Protein 5NLD (pdb70)

Solvent-accessible surface area: 12919 Å² total; per-residue (Å²): 96,54,41,3,33,1,40,11,60,101,9,3,6,55,18,16,1,2,8,2,82,4,84,2,64,38,85,90,43,59,0,24,0,1,6,4,6,116,106,64,64,99,42,4,0,20,0,3,0,87,13,76,65,59,134,0,14,2,3,1,74,46,87,137,105,108,31,174,99,73,80,32,209,79,38,62,15,120,17,103,85,105,21,61,0,31,3,64,4,46,133,81,57,4,23,0,46,27,111,138,101,104,25,21,80,1,130,13,72,36,138,116,18,71,21,0,9,40,0,31,0,36,54,16,0,68,2,40,7,3,47,4,16,84,109,113,97,52,42,3,35,0,49,12,57,97,8,2,5,40,4,15,3,1,14,0,88,5,85,1,54,35,102,94,39,72,0,23,0,1,5,10,2,98,117,70,76,54,21,3,0,10,0,3,0,79,16,84,60,52,72,0,7,3,4,2,57,41,81,129,107,107,37,168,89,69,81,40,153,68,28,37,7,110,32,141,101,101,10,48,0,53,2,49,3,29,110,71,60,2,24,0,79,1,70,143,95,100,26,19,79,2,111,7,72,28,137,117,19,73,11,0,7,42,0,31,0,38,52,16,0,68,3,45,9,3,46,4,11,100,160,34,91,269

B-factor: mean 11.75, std 6.05, range [4.92, 58.1]

Foldseek 3Di:
DWDDKAFAQQFQDAQKKKKWKWAFPDQFAKKWKFFAFPDPRFGQKIWMQGRNVLWIWMWGCPPNGTDDIDIFPHRPDGHPDMWMWMWHHDQFWTWIDIPNHTRDTDGGPPNPRSRRGMMTMDDGTDTDDIDMGRRD/DWDDKFFAQQFQDAQKKKKWKWFFADQQAKKWKFFAFPDPRWTFWIWMQGRNQLKIWMWTQPPNRTDDIDIFNDRPHGHPDMKMWMWHHEQFWIWIDIPNHTGDTHGTPPNPRSRRTMMTMDDGTDTPDIDMGRRGYD

Nearest PDB structures (foldseek):
  5nld-assembly1_B  TM=1.007E+00  e=5.643E-31  Gallus gallus
  7cxd-assembly3_D  TM=9.383E-01  e=2.113E-16  Rattus norvegicus
  3aya-assembly2_B  TM=9.388E-01  e=2.645E-16  Homo sapiens
  7cxc-assembly2_B  TM=9.365E-01  e=5.186E-16  Mus musculus
  8ilu-assembly1_B  TM=9.346E-01  e=1.506E-15  Mus musculus

Sequence (274 aa):
ALRFEALYPEGMMCCPGWSVVVKGKTSSSNTSMFEINFLSHPGDQIAFHFNPRFASSRIVCNSFLANHWGKEEVNKTFPFEAKEPFQVVEIYSDQDYFHIFIDENKILQYKHRQKQLSSSITKLQILNDIEEISSVEITKRGALLRFEALYPEGMMCCPGWSSVVVKGKTTSSNTSMFEINFLLSHPGDQIAFHFNPRFASSRIVCNSFLANHWGKEEVNKTFPFEAKEPFQVEIYSDQDYFHIIFIDENKILQYKHRQKQLSSSITKLQILLNDIEEISSSVEITKRGLY

Secondary structure (DSSP, 8-state):
-EEEEEE-TT---SSEEEEEEEE-S-SS-BEEEEEEETTTTEEEEEEEEETTTTEEEEE-EETTEE---EE-S-----TTS-EEEEEEE-SSEEEEEETTEEEEEEE-S---GGGEEEEEEEES-EEEEEEEEE--/-EEEEEE-TT---SSEEEEEEEE-S-SS-BEEEEEEETTTTEEEEEEEEETTTTEEEEEEEETTEE---EEE------TT--EEEEEEE-SSEEEEEETTEEEEEEE-SS--GGGEEEEEEEES-EEEEEEEEE----

Radius of gyration: 19.36 Å; Cα contacts (8 Å, |Δi|>4): 783; chains: 2; bounding box: 43×39×57 Å

Structure (mmCIF, N/CA/C/O backbone):
data_5NLD
#
_entry.id   5NLD
#
_cell.length_a   39.146
_cell.length_b   60.736
_cell.length_c   53.878
_cell.angle_alpha   90.00
_cell.angle_beta   92.40
_cell.angle_gamma   90.00
#
_symmetry.space_group_name_H-M   'P 1 21 1'
#
loop_
_entity.id
_entity.type
_entity.pdbx_description
1 polymer Galectin
2 branched beta-D-galactopyranose-(1-4)-alpha-D-glucopyranose
3 water water
#
loop_
_atom_site.group_PDB
_atom_site.id
_atom_site.type_symbol
_atom_site.label_atom_id
_atom_site.label_alt_id
_atom_site.label_comp_id
_atom_site.label_asym_id
_atom_site.label_entity_id
_atom_site.label_seq_id
_atom_site.pdbx_PDB_ins_code
_atom_site.Cartn_x
_atom_site.Cartn_y
_atom_site.Cartn_z
_atom_site.occupancy
_atom_site.B_iso_or_equiv
_atom_site.auth_seq_id
_atom_site.auth_comp_id
_atom_site.auth_asym_id
_atom_site.auth_atom_id
_atom_site.pdbx_PDB_model_num
ATOM 1 N N . ALA A 1 2 ? -11.562 2.346 -26.414 1.00 12.44 3 ALA A N 1
ATOM 2 C CA . ALA A 1 2 ? -11.746 3.098 -25.182 1.00 10.73 3 ALA A CA 1
ATOM 3 C C . ALA A 1 2 ? -10.938 2.490 -24.049 1.00 8.24 3 ALA A C 1
ATOM 4 O O . ALA A 1 2 ? -10.579 1.318 -24.077 1.00 8.85 3 ALA A O 1
ATOM 10 N N . LEU A 1 3 ? -10.694 3.296 -23.025 1.00 7.84 4 LEU A N 1
ATOM 11 C CA . LEU A 1 3 ? -10.026 2.822 -21.834 1.00 7.68 4 LEU A CA 1
ATOM 12 C C . LEU A 1 3 ? -10.965 1.910 -21.057 1.00 6.81 4 LEU A C 1
ATOM 13 O O . LEU A 1 3 ? -12.078 2.318 -20.705 1.00 8.02 4 LEU A O 1
ATOM 29 N N . ARG A 1 4 ? -10.505 0.690 -20.777 1.00 5.59 5 ARG A N 1
ATOM 30 C CA . ARG A 1 4 ? -11.282 -0.265 -19.989 1.00 5.42 5 ARG A CA 1
ATOM 31 C C . ARG A 1 4 ? -10.830 -0.334 -18.535 1.00 5.83 5 ARG A C 1
ATOM 32 O O . ARG A 1 4 ? -11.646 -0.575 -17.651 1.00 6.27 5 ARG A O 1
ATOM 53 N N . PHE A 1 5 ? -9.545 -0.107 -18.282 1.00 5.88 6 PHE A N 1
ATOM 54 C CA . PHE A 1 5 ? -9.027 -0.196 -16.920 1.00 5.47 6 PHE A CA 1
ATOM 55 C C . PHE A 1 5 ? -7.688 0.527 -16.864 1.00 5.64 6 PHE A C 1
ATOM 56 O O . PHE A 1 5 ? -6.897 0.454 -17.811 1.00 6.38 6 PHE A O 1
ATOM 73 N N . GLU A 1 6 ? -7.426 1.201 -15.748 1.00 5.74 7 GLU A N 1
ATOM 74 C CA . GLU A 1 6 ? -6.102 1.754 -15.510 1.00 6.27 7 GLU A CA 1
ATOM 75 C C . GLU A 1 6 ? -5.790 1.637 -14.036 1.00 6.60 7 GLU A C 1
ATOM 76 O O . GLU A 1 6 ? -6.667 1.817 -13.197 1.00 8.19 7 GLU A O 1
ATOM 88 N N . ALA A 1 7 ? -4.547 1.318 -13.709 1.00 6.12 8 ALA A N 1
ATOM 89 C CA . ALA A 1 7 ? -4.092 1.307 -12.317 1.00 6.72 8 ALA A CA 1
ATOM 90 C C . ALA A 1 7 ? -2.801 2.108 -12.202 1.00 6.49 8 ALA A C 1
ATOM 91 O O . ALA A 1 7 ? -1.981 2.150 -13.127 1.00 7.28 8 ALA A O 1
ATOM 98 N N . LEU A 1 8 ? -2.638 2.717 -11.034 1.00 6.31 9 LEU A N 1
ATOM 99 C CA . LEU A 1 8 ? -1.511 3.565 -10.683 1.00 6.65 9 LEU A CA 1
ATOM 100 C C . LEU A 1 8 ? -0.964 3.099 -9.331 1.00 6.43 9 LEU A C 1
ATOM 101 O O . LEU A 1 8 ? -1.710 2.997 -8.355 1.00 6.62 9 LEU A O 1
ATOM 117 N N . TYR A 1 9 ? 0.338 2.854 -9.281 1.00 6.58 10 TYR A N 1
ATOM 118 C CA . TYR A 1 9 ? 1.058 2.503 -8.063 1.00 6.99 10 TYR A CA 1
ATOM 119 C C . TYR A 1 9 ? 2.285 3.418 -8.054 1.00 7.24 10 TYR A C 1
ATOM 120 O O . TYR A 1 9 ? 3.283 3.128 -8.716 1.00 7.43 10 TYR A O 1
ATOM 138 N N . PRO A 1 10 ? 2.200 4.581 -7.366 1.00 7.92 11 PRO A N 1
ATOM 139 C CA . PRO A 1 10 ? 3.235 5.613 -7.540 1.00 9.26 11 PRO A CA 1
ATOM 140 C C . PRO A 1 10 ? 4.642 5.208 -7.123 1.00 9.84 11 PRO A C 1
ATOM 141 O O . PRO A 1 10 ? 5.591 5.843 -7.592 1.00 10.78 11 PRO A O 1
ATOM 152 N N . GLU A 1 11 ? 4.787 4.190 -6.281 1.00 10.60 12 GLU A N 1
ATOM 153 C CA . GLU A 1 11 ? 6.102 3.740 -5.859 1.00 11.92 12 GLU A CA 1
ATOM 154 C C . GLU A 1 11 ? 6.810 2.920 -6.942 1.00 11.59 12 GLU A C 1
ATOM 155 O O . GLU A 1 11 ? 7.990 2.603 -6.779 1.00 12.87 12 GLU A O 1
ATOM 167 N N . GLY A 1 12 ? 6.114 2.588 -8.037 1.00 10.25 13 GLY A N 1
ATOM 168 C CA . GLY A 1 12 ? 6.713 1.860 -9.146 1.00 10.20 13 GLY A CA 1
ATOM 169 C C . GLY A 1 12 ? 6.364 0.386 -9.106 1.00 9.94 13 GLY A C 1
ATOM 170 O O . GLY A 1 12 ? 6.681 -0.316 -8.147 1.00 12.00 13 GLY A O 1
ATOM 174 N N . MET A 1 13 ? 5.693 -0.094 -10.148 1.00 9.84 14 MET A N 1
ATOM 175 C CA A MET A 1 13 ? 5.242 -1.482 -10.195 0.55 10.28 14 MET A CA 1
ATOM 176 C CA B MET A 1 13 ? 5.274 -1.491 -10.164 0.45 10.57 14 MET A CA 1
ATOM 177 C C . MET A 1 13 ? 6.091 -2.310 -11.155 1.00 9.87 14 MET A C 1
ATOM 178 O O . MET A 1 13 ? 5.566 -3.162 -11.856 1.00 10.26 14 MET A O 1
ATOM 204 N N . CYS A 1 14 ? 7.405 -2.051 -11.168 1.00 9.18 15 CYS A N 1
ATOM 205 C CA A CYS A 1 14 ? 8.348 -2.769 -12.014 0.82 8.73 15 CYS A CA 1
ATOM 206 C CA B CYS A 1 14 ? 8.357 -2.757 -12.027 0.18 9.08 15 CYS A CA 1
ATOM 207 C C . CYS A 1 14 ? 9.748 -2.541 -11.454 1.00 8.77 15 CYS A C 1
ATOM 208 O O . CYS A 1 14 ? 10.035 -1.454 -10.995 1.00 9.72 15 CYS A O 1
ATOM 221 N N . PRO A 1 15 ? 10.622 -3.563 -11.467 1.00 8.07 16 PRO A N 1
ATOM 222 C CA . PRO A 1 15 ? 10.404 -4.967 -11.811 1.00 7.71 16 PRO A CA 1
ATOM 223 C C . PRO A 1 15 ? 9.884 -5.719 -10.593 1.00 7.82 16 PRO A C 1
ATOM 224 O O . PRO A 1 15 ? 9.750 -5.167 -9.494 1.00 9.02 16 PRO A O 1
ATOM 235 N N . GLY A 1 16 ? 9.586 -6.994 -10.787 1.00 7.99 17 GLY A N 1
ATOM 236 C CA . GLY A 1 16 ? 9.196 -7.852 -9.682 1.00 8.77 17 GLY A CA 1
ATOM 237 C C . GLY A 1 16 ? 7.725 -7.796 -9.304 1.00 8.59 17 GLY A C 1
ATOM 238 O O . GLY A 1 16 ? 7.371 -8.040 -8.146 1.00 9.55 17 GLY A O 1
ATOM 242 N N . TRP A 1 17 ? 6.880 -7.468 -10.279 1.00 7.59 18 TRP A N 1
ATOM 243 C CA . TRP A 1 17 ? 5.428 -7.474 -10.113 1.00 7.39 18 TRP A CA 1
ATOM 244 C C . TRP A 1 17 ? 4.789 -8.313 -11.202 1.00 7.38 18 TRP A C 1
ATOM 245 O O . TRP A 1 17 ? 5.291 -8.382 -12.335 1.00 7.81 18 TRP A O 1
ATOM 266 N N . SER A 1 18 ? 3.668 -8.927 -10.846 1.00 7.86 19 SER A N 1
ATOM 267 C CA . SER A 1 18 ? 2.796 -9.606 -11.786 1.00 8.75 19 SER A CA 1
ATOM 268 C C . SER A 1 18 ? 1.499 -8.854 -11.948 1.00 8.41 19 SER A C 1
ATOM 269 O O . SER A 1 18 ? 0.945 -8.324 -10.976 1.00 8.84 19 SER A O 1
ATOM 277 N N . VAL A 1 19 ? 1.016 -8.831 -13.182 1.00 7.85 20 VAL A N 1
ATOM 278 C CA . VAL A 1 19 ? -0.317 -8.363 -13.501 1.00 7.57 20 VAL A CA 1
ATOM 279 C C . VAL A 1 19 ? -1.035 -9.532 -14.157 1.00 6.75 20 VAL A C 1
ATOM 280 O O . VAL A 1 19 ? -0.535 -10.079 -15.145 1.00 7.56 20 VAL A O 1
ATOM 293 N N . VAL A 1 20 ? -2.179 -9.919 -13.602 1.00 6.20 21 VAL A N 1
ATOM 294 C CA . VAL A 1 20 ? -2.993 -10.994 -14.156 1.00 6.09 21 VAL A CA 1
ATOM 295 C C . VAL A 1 20 ? -4.317 -10.389 -14.587 1.00 6.11 21 VAL A C 1
ATOM 296 O O . VAL A 1 20 ? -5.017 -9.794 -13.769 1.00 7.28 21 VAL A O 1
ATOM 309 N N . VAL A 1 21 ? -4.634 -10.528 -15.873 1.00 5.90 22 VAL A N 1
ATOM 310 C CA . VAL A 1 21 ? -5.855 -9.997 -16.446 1.00 5.89 22 VAL A CA 1
ATOM 311 C C . VAL A 1 21 ? -6.692 -11.161 -16.948 1.00 5.92 22 VAL A C 1
ATOM 312 O O . VAL A 1 21 ? -6.219 -11.997 -17.729 1.00 6.64 22 VAL A O 1
ATOM 325 N N . LYS A 1 22 ? -7.938 -11.210 -16.497 1.00 6.07 23 LYS A N 1
ATOM 326 C CA . LYS A 1 22 ? -8.897 -12.188 -16.966 1.00 6.17 23 LYS A CA 1
ATOM 327 C C . LYS A 1 22 ? -10.024 -11.460 -17.672 1.00 5.81 23 LYS A C 1
ATOM 328 O O . LYS A 1 22 ? -10.459 -10.403 -17.228 1.00 6.13 23 LYS A O 1
ATOM 347 N N . GLY A 1 23 ? -10.482 -12.019 -18.783 1.00 6.40 24 GLY A N 1
ATOM 348 C CA . GLY A 1 23 ? -11.586 -11.427 -19.510 1.00 7.04 24 GLY A CA 1
ATOM 349 C C . GLY A 1 23 ? -11.782 -12.149 -20.823 1.00 6.24 24 GLY A C 1
ATOM 350 O O . GLY A 1 23 ? -11.260 -13.246 -21.028 1.00 6.47 24 GLY A O 1
ATOM 354 N N . LYS A 1 24 ? -12.550 -11.540 -21.714 1.00 6.52 25 LYS A N 1
ATOM 355 C CA . LYS A 1 24 ? -12.773 -12.094 -23.042 1.00 6.65 25 LYS A CA 1
ATOM 356 C C . LYS A 1 24 ? -13.051 -10.962 -24.005 1.00 6.29 25 LYS A C 1
ATOM 357 O O . LYS A 1 24 ? -13.460 -9.878 -23.609 1.00 6.85 25 LYS A O 1
ATOM 376 N N . THR A 1 25 ? -12.836 -11.208 -25.292 1.00 6.50 26 THR A N 1
ATOM 377 C CA . THR A 1 25 ? -13.193 -10.206 -26.281 1.00 6.80 26 THR A CA 1
ATOM 378 C C . THR A 1 25 ? -14.699 -10.246 -26.556 1.00 7.29 26 THR A C 1
ATOM 379 O O . THR A 1 25 ? -15.352 -11.273 -26.356 1.00 8.37 26 THR A O 1
ATOM 390 N N . SER A 1 26 ? -15.227 -9.129 -27.057 1.00 7.70 27 SER A N 1
ATOM 391 C CA A SER A 1 26 ? -16.613 -9.062 -27.522 0.54 8.62 27 SER A CA 1
ATOM 392 C CA B SER A 1 26 ? -16.617 -9.068 -27.520 0.46 8.39 27 SER A CA 1
ATOM 393 C C . SER A 1 26 ? -16.732 -9.442 -28.997 1.00 8.66 27 SER A C 1
ATOM 394 O O . SER A 1 26 ? -17.742 -9.995 -29.423 1.00 10.06 27 SER A O 1
ATOM 407 N N . SER A 1 27 ? -15.693 -9.142 -29.774 1.00 8.80 28 SER A N 1
ATOM 408 C CA . SER A 1 27 ? -15.686 -9.361 -31.219 1.00 8.80 28 SER A CA 1
ATOM 409 C C . SER A 1 27 ? -14.738 -10.479 -31.604 1.00 8.14 28 SER A C 1
ATOM 410 O O . SER A 1 27 ? -13.778 -10.784 -30.896 1.00 8.16 28 SER A O 1
ATOM 418 N N . ASN A 1 28 ? -14.982 -11.057 -32.774 1.00 8.45 29 ASN A N 1
ATOM 419 C CA . ASN A 1 28 ? -14.052 -11.998 -33.366 1.00 8.91 29 ASN A CA 1
ATOM 420 C C . ASN A 1 28 ? -12.853 -11.345 -34.023 1.00 7.93 29 ASN A C 1
ATOM 421 O O . ASN A 1 28 ? -11.867 -12.036 -34.292 1.00 9.20 29 ASN A O 1
ATOM 432 N N . THR A 1 29 ? -12.933 -10.047 -34.327 1.00 7.41 30 THR A N 1
ATOM 433 C CA . THR A 1 29 ? -11.965 -9.454 -35.239 1.00 7.96 30 THR A CA 1
ATOM 434 C C . THR A 1 29 ? -11.486 -8.064 -34.830 1.00 7.10 30 THR A C 1
ATOM 435 O O . THR A 1 29 ? -10.990 -7.318 -35.680 1.00 7.47 30 THR A O 1
ATOM 446 N N . SER A 1 30 ? -11.621 -7.721 -33.550 1.00 6.85 31 SER A N 1
ATOM 447 C CA . SER A 1 30 ? -11.060 -6.470 -33.046 1.00 6.83 31 SER A CA 1
ATOM 448 C C . SER A 1 30 ? -9.708 -6.756 -32.382 1.00 6.28 31 SER A C 1
ATOM 449 O O . SER A 1 30 ? -9.006 -7.680 -32.783 1.00 6.72 31 SER A O 1
ATOM 457 N N . MET A 1 31 ? -9.333 -5.942 -31.410 1.00 5.99 32 MET A N 1
ATOM 458 C CA . MET A 1 31 ? -8.040 -6.067 -30.758 1.00 5.69 32 MET A CA 1
ATOM 459 C C . MET A 1 31 ? -8.131 -5.386 -29.400 1.00 5.60 32 MET A C 1
ATOM 460 O O . MET A 1 31 ? -9.037 -4.563 -29.163 1.00 5.90 32 MET A O 1
ATOM 474 N N . PHE A 1 32 ? -7.187 -5.723 -28.526 1.00 5.55 33 PHE A N 1
ATOM 475 C CA . PHE A 1 32 ? -7.039 -5.003 -27.272 1.00 5.63 33 PHE A CA 1
ATOM 476 C C . PHE A 1 32 ? -5.566 -4.788 -26.994 1.00 5.38 33 PHE A C 1
ATOM 477 O O . PHE A 1 32 ? -4.702 -5.357 -27.664 1.00 5.45 33 PHE A O 1
ATOM 494 N N . GLU A 1 33 ? -5.264 -3.959 -26.005 1.00 5.50 34 GLU A N 1
ATOM 495 C CA . GLU A 1 33 ? -3.881 -3.794 -25.615 1.00 6.07 34 GLU A CA 1
ATOM 496 C C . GLU A 1 33 ? -3.760 -3.573 -24.125 1.00 5.60 34 GLU A C 1
ATOM 497 O O . GLU A 1 33 ? -4.670 -3.063 -23.470 1.00 6.03 34 GLU A O 1
ATOM 509 N N . ILE A 1 34 ? -2.601 -3.984 -23.630 1.00 5.66 35 ILE A N 1
ATOM 510 C CA . ILE A 1 34 ? -2.172 -3.722 -22.264 1.00 6.12 35 ILE A CA 1
ATOM 511 C C . ILE A 1 34 ? -0.871 -2.945 -22.379 1.00 5.95 35 ILE A C 1
ATOM 512 O O . ILE A 1 34 ? 0.095 -3.420 -22.985 1.00 6.69 35 ILE A O 1
ATOM 528 N N . ASN A 1 35 ? -0.867 -1.741 -21.812 1.00 6.26 36 ASN A N 1
ATOM 529 C CA . ASN A 1 35 ? 0.291 -0.866 -21.842 1.00 6.58 36 ASN A CA 1
ATOM 530 C C . ASN A 1 35 ? 0.789 -0.587 -20.438 1.00 7.03 36 ASN A C 1
ATOM 531 O O . ASN A 1 35 ? -0.002 -0.383 -19.513 1.00 8.61 36 ASN A O 1
ATOM 542 N N . PHE A 1 36 ? 2.105 -0.581 -20.292 1.00 6.09 37 PHE A N 1
ATOM 543 C CA . PHE A 1 36 ? 2.774 -0.199 -19.058 1.00 5.88 37 PHE A CA 1
ATOM 544 C C . PHE A 1 36 ? 3.385 1.168 -19.303 1.00 5.64 37 PHE A C 1
ATOM 545 O O . PHE A 1 36 ? 4.137 1.366 -20.264 1.00 6.53 37 PHE A O 1
ATOM 562 N N . LEU A 1 37 ? 3.027 2.121 -18.445 1.00 5.66 38 LEU A N 1
ATOM 563 C CA . LEU A 1 37 ? 3.327 3.527 -18.661 1.00 6.11 38 LEU A CA 1
ATOM 564 C C . LEU A 1 37 ? 4.278 4.062 -17.613 1.00 6.38 38 LEU A C 1
ATOM 565 O O . LEU A 1 37 ? 4.123 3.789 -16.416 1.00 6.65 38 LEU A O 1
ATOM 581 N N . SER A 1 38 ? 5.251 4.844 -18.071 1.00 6.68 39 SER A N 1
ATOM 582 C CA . SER A 1 38 ? 6.236 5.438 -17.179 1.00 7.28 39 SER A CA 1
ATOM 583 C C . SER A 1 38 ? 5.937 6.902 -16.869 1.00 7.40 39 SER A C 1
ATOM 584 O O . SER A 1 38 ? 5.361 7.644 -17.668 1.00 8.32 39 SER A O 1
ATOM 592 N N . HIS A 1 39 ? 6.376 7.294 -15.680 1.00 7.91 40 HIS A N 1
ATOM 593 C CA . HIS A 1 39 ? 6.201 8.632 -15.146 1.00 9.91 40 HIS A CA 1
ATOM 594 C C . HIS A 1 39 ? 7.538 9.357 -15.215 1.00 10.96 40 HIS A C 1
ATOM 595 O O . HIS A 1 39 ? 8.571 8.768 -14.895 1.00 11.66 40 HIS A O 1
ATOM 608 N N . PRO A 1 40 ? 7.533 10.640 -15.591 1.00 12.03 41 PRO A N 1
ATOM 609 C CA . PRO A 1 40 ? 6.372 11.460 -15.943 1.00 12.35 41 PRO A CA 1
ATOM 610 C C . PRO A 1 40 ? 5.936 11.248 -17.389 1.00 10.84 41 PRO A C 1
ATOM 611 O O . PRO A 1 40 ? 6.706 10.769 -18.226 1.00 11.39 41 PRO A O 1
ATOM 622 N N . GLY A 1 41 ? 4.686 11.603 -17.665 1.00 9.84 42 GLY A N 1
ATOM 623 C CA . GLY A 1 41 ? 4.192 11.699 -19.023 1.00 8.99 42 GLY A CA 1
ATOM 624 C C . GLY A 1 41 ? 3.338 10.550 -19.519 1.00 7.94 42 GLY A C 1
ATOM 625 O O . GLY A 1 41 ? 2.856 10.615 -20.654 1.00 8.13 42 GLY A O 1
ATOM 629 N N . ASP A 1 42 ? 3.140 9.512 -18.709 1.00 8.38 43 ASP A N 1
ATOM 630 C CA . ASP A 1 42 ? 2.354 8.342 -19.132 1.00 8.85 43 ASP A CA 1
ATOM 631 C C . ASP A 1 42 ? 2.952 7.744 -20.407 1.00 7.80 43 ASP A C 1
ATOM 632 O O . ASP A 1 42 ? 2.242 7.388 -21.348 1.00 8.64 43 ASP A O 1
ATOM 641 N N . GLN A 1 43 ? 4.275 7.625 -20.434 1.00 7.49 44 GLN A N 1
ATOM 642 C CA . GLN A 1 43 ? 4.971 7.205 -21.646 1.00 7.61 44 GLN A CA 1
ATOM 643 C C . GLN A 1 43 ? 4.892 5.688 -21.815 1.00 7.04 44 GLN A C 1
ATOM 644 O O . GLN A 1 43 ? 4.962 4.953 -20.845 1.00 6.85 44 GLN A O 1
ATOM 658 N N . ILE A 1 44 ? 4.749 5.212 -23.047 1.00 7.30 45 ILE A N 1
ATOM 659 C CA . ILE A 1 44 ? 4.501 3.793 -23.274 1.00 7.14 45 ILE A CA 1
ATOM 660 C C . ILE A 1 44 ? 5.791 2.979 -23.281 1.00 6.69 45 ILE A C 1
ATOM 661 O O . ILE A 1 44 ? 6.445 2.772 -24.311 1.00 7.84 45 ILE A O 1
ATOM 677 N N . ALA A 1 45 ? 6.153 2.500 -22.100 1.00 6.15 46 ALA A N 1
ATOM 678 C CA . ALA A 1 45 ? 7.344 1.686 -21.928 1.00 6.54 46 ALA A CA 1
ATOM 679 C C . ALA A 1 45 ? 7.194 0.303 -22.560 1.00 5.93 46 ALA A C 1
ATOM 680 O O . ALA A 1 45 ? 8.168 -0.260 -23.076 1.00 6.35 46 ALA A O 1
ATOM 687 N N . PHE A 1 46 ? 5.980 -0.252 -22.501 1.00 6.03 47 PHE A N 1
ATOM 688 C CA . PHE A 1 46 ? 5.720 -1.566 -23.072 1.00 6.16 47 PHE A CA 1
ATOM 689 C C . PHE A 1 46 ? 4.262 -1.607 -23.489 1.00 5.59 47 PHE A C 1
ATOM 690 O O . PHE A 1 46 ? 3.372 -1.274 -22.704 1.00 6.77 47 PHE A O 1
ATOM 707 N N . HIS A 1 47 ? 4.047 -2.032 -24.727 1.00 5.78 48 HIS A N 1
ATOM 708 C CA . HIS A 1 47 ? 2.747 -2.127 -25.386 1.00 5.77 48 HIS A CA 1
ATOM 709 C C . HIS A 1 47 ? 2.591 -3.565 -25.868 1.00 5.45 48 HIS A C 1
ATOM 710 O O . HIS A 1 47 ? 3.420 -4.044 -26.648 1.00 6.15 48 HIS A O 1
ATOM 723 N N . PHE A 1 48 ? 1.556 -4.242 -25.369 1.00 5.22 49 PHE A N 1
ATOM 724 C CA . PHE A 1 48 ? 1.243 -5.631 -25.698 1.00 5.40 49 PHE A CA 1
ATOM 725 C C . PHE A 1 48 ? -0.133 -5.635 -26.360 1.00 5.09 49 PHE A C 1
ATOM 726 O O . PHE A 1 48 ? -1.126 -5.275 -25.732 1.00 5.59 49 PHE A O 1
ATOM 743 N N . ASN A 1 49 ? -0.195 -6.058 -27.622 1.00 5.18 50 ASN A N 1
ATOM 744 C CA . ASN A 1 49 ? -1.391 -5.846 -28.451 1.00 5.23 50 ASN A CA 1
ATOM 745 C C . ASN A 1 49 ? -1.795 -7.099 -29.217 1.00 4.92 50 ASN A C 1
ATOM 746 O O . ASN A 1 49 ? -1.352 -7.302 -30.353 1.00 5.51 50 ASN A O 1
ATOM 757 N N . PRO A 1 50 ? -2.667 -7.933 -28.633 1.00 5.52 5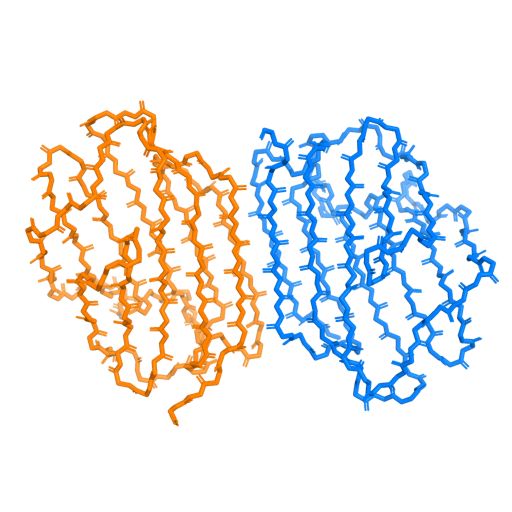1 PRO A N 1
ATOM 758 C CA . PRO A 1 50 ? -3.272 -9.029 -29.400 1.00 5.49 51 PRO A CA 1
ATOM 759 C C . PRO A 1 50 ? -4.303 -8.507 -30.402 1.00 5.50 51 PRO A C 1
ATOM 760 O O . PRO A 1 50 ? -5.243 -7.801 -30.030 1.00 5.95 51 PRO A O 1
ATOM 771 N N . ARG A 1 51 ? -4.097 -8.886 -31.661 1.00 5.59 52 ARG A N 1
ATOM 772 C CA . ARG A 1 51 ? -4.854 -8.383 -32.799 1.00 5.78 52 ARG A CA 1
ATOM 773 C C . ARG A 1 51 ? -5.594 -9.558 -33.420 1.00 5.67 52 ARG A C 1
ATOM 774 O O . ARG A 1 51 ? -4.985 -10.419 -34.065 1.00 6.25 52 ARG A O 1
ATOM 795 N N . PHE A 1 52 ? -6.900 -9.625 -33.187 1.00 5.99 53 PHE A N 1
ATOM 796 C CA . PHE A 1 52 ? -7.676 -10.807 -33.555 1.00 6.58 53 PHE A CA 1
ATOM 797 C C . PHE A 1 52 ? -8.044 -10.875 -35.029 1.00 7.29 53 PHE A C 1
ATOM 798 O O . PHE A 1 52 ? -8.389 -11.946 -35.514 1.00 8.66 53 PHE A O 1
ATOM 815 N N . ALA A 1 53 ? -8.000 -9.761 -35.746 1.00 6.98 54 ALA A N 1
ATOM 816 C CA . ALA A 1 53 ? -8.319 -9.839 -37.175 1.00 7.53 54 ALA A CA 1
ATOM 817 C C . ALA A 1 53 ? -7.266 -10.676 -37.912 1.00 7.59 54 ALA A C 1
ATOM 818 O O . ALA A 1 53 ? -7.626 -11.577 -38.671 1.00 9.37 54 ALA A O 1
ATOM 825 N N . SER A 1 54 ? -5.983 -10.413 -37.662 1.00 7.49 55 SER A N 1
ATOM 826 C CA . SER A 1 54 ? -4.905 -11.187 -38.271 1.00 8.20 55 SER A CA 1
ATOM 827 C C . SER A 1 54 ? -4.409 -12.325 -37.391 1.00 8.49 55 SER A C 1
ATOM 828 O O . SER A 1 54 ? -3.616 -13.143 -37.851 1.00 10.01 55 SER A O 1
ATOM 836 N N . SER A 1 55 ? -4.846 -12.373 -36.135 1.00 7.62 56 SER A N 1
ATOM 837 C CA . SER A 1 55 ? -4.284 -13.317 -35.160 1.00 7.92 56 SER A CA 1
ATOM 838 C C . SER A 1 55 ? -2.771 -13.136 -35.012 1.00 7.46 56 SER A C 1
ATOM 839 O O . SER A 1 55 ? -1.993 -14.081 -35.178 1.00 8.10 56 SER A O 1
ATOM 847 N N . ARG A 1 56 ? -2.380 -11.908 -34.693 1.00 6.75 57 ARG A N 1
ATOM 848 C CA . ARG A 1 56 ? -0.993 -11.574 -34.426 1.00 7.15 57 ARG A CA 1
ATOM 849 C C . ARG A 1 56 ? -0.894 -10.788 -33.135 1.00 6.60 57 ARG A C 1
ATOM 850 O O . ARG A 1 56 ? -1.750 -9.946 -32.851 1.00 7.62 57 ARG A O 1
ATOM 871 N N . ILE A 1 57 ? 0.161 -11.038 -32.366 1.00 6.50 58 ILE A N 1
ATOM 872 C CA . ILE A 1 57 ? 0.490 -10.192 -31.226 1.00 6.23 58 ILE A CA 1
ATOM 873 C C . ILE A 1 57 ? 1.612 -9.263 -31.643 1.00 6.51 58 ILE A C 1
ATOM 874 O O . ILE A 1 57 ? 2.645 -9.711 -32.141 1.00 7.82 58 ILE A O 1
ATOM 890 N N . VAL A 1 58 ? 1.393 -7.967 -31.422 1.00 6.38 59 VAL A N 1
ATOM 891 C CA . VAL A 1 58 ? 2.433 -6.959 -31.616 1.00 6.90 59 VAL A CA 1
ATOM 892 C C . VAL A 1 58 ? 2.850 -6.419 -30.255 1.00 6.07 59 VAL A C 1
ATOM 893 O O . VAL A 1 58 ? 1.999 -6.044 -29.446 1.00 6.73 59 VAL A O 1
ATOM 906 N N . CYS A 1 59 ? 4.161 -6.368 -30.038 1.00 5.73 60 CYS A N 1
ATOM 907 C CA . CYS A 1 59 ? 4.742 -5.712 -28.876 1.00 6.02 60 CYS A CA 1
ATOM 908 C C . CYS A 1 59 ? 5.681 -4.598 -29.330 1.00 5.80 60 CYS A C 1
ATOM 909 O O . CYS A 1 59 ? 6.382 -4.741 -30.343 1.00 6.44 60 CYS A O 1
ATOM 917 N N . ASN A 1 60 ? 5.718 -3.505 -28.579 1.00 5.70 61 ASN A N 1
ATOM 918 C CA . ASN A 1 60 ? 6.592 -2.390 -28.921 1.00 5.79 61 ASN A CA 1
ATOM 919 C C . ASN A 1 60 ? 6.725 -1.463 -27.719 1.00 5.67 61 ASN A C 1
ATOM 920 O O . ASN A 1 60 ? 6.094 -1.682 -26.667 1.00 5.80 61 ASN A O 1
ATOM 931 N N . SER A 1 61 ? 7.524 -0.417 -27.904 1.00 5.81 62 SER A N 1
ATOM 932 C CA . SER A 1 61 ? 7.682 0.666 -26.935 1.00 6.16 62 SER A CA 1
ATOM 933 C C . SER A 1 61 ? 7.727 1.987 -27.692 1.00 6.45 62 SER A C 1
ATOM 934 O O . SER A 1 61 ? 8.213 2.033 -28.829 1.00 6.94 62 SER A O 1
ATOM 942 N N . PHE A 1 62 ? 7.266 3.059 -27.056 1.00 6.71 63 PHE A N 1
ATOM 943 C CA . PHE A 1 62 ? 7.350 4.405 -27.612 1.00 7.46 63 PHE A CA 1
ATOM 944 C C . PHE A 1 62 ? 8.408 5.146 -26.812 1.00 8.40 63 PHE A C 1
ATOM 945 O O . PHE A 1 62 ? 8.174 5.523 -25.660 1.00 10.53 63 PHE A O 1
ATOM 962 N N . LEU A 1 63 ? 9.581 5.308 -27.413 1.00 8.11 64 LEU A N 1
ATOM 963 C CA . LEU A 1 63 ? 10.761 5.843 -26.746 1.00 9.06 64 LEU A CA 1
ATOM 964 C C . LEU A 1 63 ? 11.454 6.795 -27.701 1.00 8.32 64 LEU A C 1
ATOM 965 O O . LEU A 1 63 ? 11.409 6.603 -28.917 1.00 8.68 64 LEU A O 1
ATOM 981 N N . ALA A 1 64 ? 12.105 7.821 -27.165 1.00 8.46 65 ALA A N 1
ATOM 982 C CA . ALA A 1 64 ? 12.820 8.776 -28.009 1.00 8.97 65 ALA A CA 1
ATOM 983 C C . ALA A 1 64 ? 11.927 9.278 -29.143 1.00 8.31 65 ALA A C 1
ATOM 984 O O . ALA A 1 64 ? 12.368 9.435 -30.287 1.00 9.20 65 ALA A O 1
ATOM 991 N N . ASN A 1 65 ? 10.679 9.559 -28.783 1.00 7.77 66 ASN A N 1
ATOM 992 C CA . ASN A 1 65 ? 9.713 10.230 -29.652 1.00 7.62 66 ASN A CA 1
ATOM 993 C C . ASN A 1 65 ? 9.152 9.385 -30.779 1.00 7.65 66 ASN A C 1
ATOM 994 O O . ASN A 1 65 ? 8.500 9.934 -31.666 1.00 8.13 66 ASN A O 1
ATOM 1005 N N . HIS A 1 66 ? 9.343 8.071 -30.757 1.00 7.76 67 HIS A N 1
ATOM 1006 C CA . HIS A 1 66 ? 8.755 7.264 -31.820 1.00 7.82 67 HIS A CA 1
ATOM 1007 C C . HIS A 1 66 ? 8.550 5.832 -31.369 1.00 7.24 67 HIS A C 1
ATOM 1008 O O . HIS A 1 66 ? 9.198 5.336 -30.444 1.00 7.42 67 HIS A O 1
ATOM 1021 N N . TRP A 1 67 ? 7.640 5.150 -32.054 1.00 7.20 68 TRP A N 1
ATOM 1022 C CA . TRP A 1 67 ? 7.520 3.717 -31.883 1.00 7.16 68 TRP A CA 1
ATOM 1023 C C . TRP A 1 67 ? 8.783 3.050 -32.402 1.00 7.43 68 TRP A C 1
ATOM 1024 O O . TRP A 1 67 ? 9.296 3.407 -33.461 1.00 8.69 68 TRP A O 1
ATOM 1045 N N . GLY A 1 68 ? 9.256 2.049 -31.676 1.00 7.54 69 GLY A N 1
ATOM 1046 C CA . GLY A 1 68 ? 10.419 1.292 -32.084 1.00 8.69 69 GLY A CA 1
ATOM 1047 C C . GLY A 1 68 ? 10.066 0.185 -33.044 1.00 8.75 69 GLY A C 1
ATOM 1048 O O . GLY A 1 68 ? 9.027 0.218 -33.699 1.00 8.49 69 GLY A O 1
ATOM 1052 N N . LYS A 1 69 ? 10.960 -0.788 -33.151 1.00 10.19 70 LYS A N 1
ATOM 1053 C CA . LYS A 1 69 ? 10.748 -1.925 -34.026 1.00 11.55 70 LYS A CA 1
ATOM 1054 C C . LYS A 1 69 ? 9.695 -2.836 -33.400 1.00 9.75 70 LYS A C 1
ATOM 1055 O O . LYS A 1 69 ? 9.838 -3.265 -32.261 1.00 10.74 70 LYS A O 1
ATOM 1074 N N . GLU A 1 70 ? 8.645 -3.148 -34.145 1.00 9.31 71 GLU A N 1
ATOM 1075 C CA . GLU A 1 70 ? 7.615 -4.068 -33.659 1.00 10.21 71 GLU A CA 1
ATOM 1076 C C . GLU A 1 70 ? 8.149 -5.479 -33.545 1.00 10.05 71 GLU A C 1
ATOM 1077 O O . GLU A 1 70 ? 8.862 -5.945 -34.443 1.00 11.94 71 GLU A O 1
ATOM 1089 N N . GLU A 1 71 ? 7.787 -6.155 -32.457 1.00 8.61 72 GLU A N 1
ATOM 1090 C CA . GLU A 1 71 ? 8.038 -7.576 -32.311 1.00 9.36 72 GLU A CA 1
ATOM 1091 C C . GLU A 1 71 ? 6.710 -8.285 -32.526 1.00 9.51 72 GLU A C 1
ATOM 1092 O O . GLU A 1 71 ? 5.762 -8.090 -31.757 1.00 9.77 72 GLU A O 1
ATOM 1104 N N . VAL A 1 72 ? 6.630 -9.059 -33.602 1.00 10.24 73 VAL A N 1
ATOM 1105 C CA . VAL A 1 72 ? 5.413 -9.783 -33.946 1.00 10.84 73 VAL A CA 1
ATOM 1106 C C . VAL A 1 72 ? 5.614 -11.232 -33.517 1.00 10.28 73 VAL A C 1
ATOM 1107 O O . VAL A 1 72 ? 6.521 -11.911 -34.002 1.00 10.85 73 VAL A O 1
ATOM 1120 N N . ASN A 1 73 ? 4.783 -11.712 -32.597 1.00 9.96 74 ASN A N 1
ATOM 1121 C CA . ASN A 1 73 ? 5.013 -13.034 -32.024 1.00 10.54 74 ASN A CA 1
ATOM 1122 C C . ASN A 1 73 ? 4.789 -14.161 -33.028 1.00 11.54 74 ASN A C 1
ATOM 1123 O O . ASN A 1 73 ? 3.954 -14.047 -33.929 1.00 12.07 74 ASN A O 1
ATOM 1134 N N . LYS A 1 74 ? 5.528 -15.256 -32.866 1.00 13.36 75 LYS A N 1
ATOM 1135 C CA . LYS A 1 74 ? 5.390 -16.413 -33.742 1.00 16.03 75 LYS A CA 1
ATOM 1136 C C . LYS A 1 74 ? 4.013 -17.076 -33.652 1.00 15.11 75 LYS A C 1
ATOM 1137 O O . LYS A 1 74 ? 3.510 -17.600 -34.646 1.00 16.96 75 LYS A O 1
ATOM 1156 N N . THR A 1 75 ? 3.428 -17.076 -32.459 1.00 12.57 76 THR A N 1
ATOM 1157 C CA . THR A 1 75 ? 2.169 -17.769 -32.197 1.00 10.88 76 THR A CA 1
ATOM 1158 C C . THR A 1 75 ? 1.087 -16.804 -31.737 1.00 8.57 76 THR A C 1
ATOM 1159 O O . THR A 1 75 ? 1.393 -15.704 -31.261 1.00 9.40 76 THR A O 1
ATOM 1170 N N . PHE A 1 76 ? -0.168 -17.239 -31.841 1.00 7.30 77 PHE A N 1
ATOM 1171 C CA . PHE A 1 76 ? -1.305 -16.480 -31.340 1.00 7.47 77 PHE A CA 1
ATOM 1172 C C . PHE A 1 76 ? -2.238 -17.459 -30.649 1.00 6.98 77 PHE A C 1
ATOM 1173 O O . PHE A 1 76 ? -3.076 -18.067 -31.296 1.00 7.71 77 PHE A O 1
ATOM 1190 N N . PRO A 1 77 ? -2.092 -17.629 -29.329 1.00 7.38 78 PRO A N 1
ATOM 1191 C CA . PRO A 1 77 ? -2.849 -18.693 -28.657 1.00 7.53 78 PRO A CA 1
ATOM 1192 C C . PRO A 1 77 ? -4.258 -18.298 -28.246 1.00 7.78 78 PRO A C 1
ATOM 1193 O O . PRO A 1 77 ? -4.991 -19.146 -27.750 1.00 9.13 78 PRO A O 1
ATOM 1204 N N . PHE A 1 78 ? -4.640 -17.048 -28.453 1.00 7.58 79 PHE A N 1
ATOM 1205 C CA . PHE A 1 78 ? -5.933 -16.576 -28.000 1.00 7.76 79 PHE A CA 1
ATOM 1206 C C . PHE A 1 78 ? -7.065 -17.011 -28.932 1.00 7.73 79 PHE A C 1
ATOM 1207 O O . PHE A 1 78 ? -6.893 -17.085 -30.157 1.00 8.61 79 PHE A O 1
ATOM 1224 N N . GLU A 1 79 ? -8.235 -17.205 -28.323 1.00 8.07 80 GLU A N 1
ATOM 1225 C CA . GLU A 1 79 ? -9.492 -17.395 -29.007 1.00 8.53 80 GLU A CA 1
ATOM 1226 C C . GLU A 1 79 ? -10.441 -16.268 -28.606 1.00 7.71 80 GLU A C 1
ATOM 1227 O O . GLU A 1 79 ? -10.608 -15.959 -27.423 1.00 7.95 80 GLU A O 1
ATOM 1239 N N . ALA A 1 80 ? -11.058 -15.648 -29.604 1.00 7.84 81 ALA A N 1
ATOM 1240 C CA . ALA A 1 80 ? -12.024 -14.587 -29.384 1.00 8.06 81 ALA A CA 1
ATOM 1241 C C . ALA A 1 80 ? -13.280 -15.120 -28.698 1.00 8.11 81 ALA A C 1
ATOM 1242 O O . ALA A 1 80 ? -13.654 -16.282 -28.861 1.00 9.28 81 ALA A O 1
ATOM 1249 N N . LYS A 1 81 ? -13.927 -14.237 -27.942 1.00 8.11 82 LYS A N 1
ATOM 1250 C CA . LYS A 1 81 ? -15.233 -14.495 -27.331 1.00 8.95 82 LYS A CA 1
ATOM 1251 C C . LYS A 1 81 ? -15.211 -15.646 -26.319 1.00 9.07 82 LYS A C 1
ATOM 1252 O O . LYS A 1 81 ? -16.248 -16.242 -26.019 1.00 11.11 82 LYS A O 1
ATOM 1271 N N . GLU A 1 82 ? -14.030 -15.932 -25.775 1.00 8.56 83 GLU A N 1
ATOM 1272 C CA . GLU A 1 82 ? -13.863 -16.978 -24.770 1.00 8.78 83 GLU A CA 1
ATOM 1273 C C . GLU A 1 82 ? -12.982 -16.442 -23.642 1.00 7.80 83 GLU A C 1
ATOM 1274 O O . GLU A 1 82 ? -11.998 -15.739 -23.900 1.00 7.21 83 GLU A O 1
ATOM 1286 N N . PRO A 1 83 ? -13.306 -16.782 -22.388 1.00 7.89 84 PRO A N 1
ATOM 1287 C CA . PRO A 1 83 ? -12.462 -16.306 -21.285 1.00 7.63 84 PRO A CA 1
ATOM 1288 C C . PRO A 1 83 ? -11.011 -16.728 -21.416 1.00 7.13 84 PRO A C 1
ATOM 1289 O O . PRO A 1 83 ? -10.711 -17.850 -21.853 1.00 7.22 84 PRO A O 1
ATOM 1300 N N . PHE A 1 84 ? -10.116 -15.815 -21.035 1.00 6.70 85 PHE A N 1
ATOM 1301 C CA . PHE A 1 84 ? -8.693 -16.092 -20.952 1.00 6.60 85 PHE A CA 1
ATOM 1302 C C . PHE A 1 84 ? -8.124 -15.504 -19.676 1.00 6.39 85 PHE A C 1
ATOM 1303 O O . PHE A 1 84 ? -8.746 -14.653 -19.023 1.00 7.10 85 PHE A O 1
ATOM 1320 N N . GLN A 1 85 ? -6.920 -15.973 -19.339 1.00 6.84 86 GLN A N 1
ATOM 1321 C CA . GLN A 1 85 ? -6.137 -15.463 -18.211 1.00 7.27 86 GLN A CA 1
ATOM 1322 C C . GLN A 1 85 ? -4.731 -15.174 -18.729 1.00 7.28 86 GLN A C 1
ATOM 1323 O O . GLN A 1 85 ? -4.000 -16.107 -19.093 1.00 8.65 86 GLN A O 1
ATOM 1337 N N . VAL A 1 86 ? -4.365 -13.895 -18.785 1.00 6.75 87 VAL A N 1
ATOM 1338 C CA A VAL A 1 86 ? -3.037 -13.478 -19.216 0.68 7.39 87 VAL A CA 1
ATOM 1339 C CA B VAL A 1 86 ? -3.037 -13.490 -19.224 0.32 7.24 87 VAL A CA 1
ATOM 1340 C C . VAL A 1 86 ? -2.277 -12.923 -18.034 1.00 7.35 87 VAL A C 1
ATOM 1341 O O . VAL A 1 86 ? -2.810 -12.115 -17.275 1.00 8.86 87 VAL A O 1
ATOM 1364 N N . GLU A 1 87 ? -1.033 -13.361 -17.875 1.00 7.40 88 GLU A N 1
ATOM 1365 C CA . GLU A 1 87 ? -0.162 -12.802 -16.854 1.00 7.72 88 GLU A CA 1
ATOM 1366 C C . GLU A 1 87 ? 1.040 -12.140 -17.503 1.00 7.63 88 GLU A C 1
ATOM 1367 O O . GLU A 1 87 ? 1.637 -12.697 -18.430 1.00 7.93 88 GLU A O 1
ATOM 1379 N N . ILE A 1 88 ? 1.393 -10.957 -16.994 1.00 7.73 89 ILE A N 1
ATOM 1380 C CA . ILE A 1 88 ? 2.617 -10.260 -17.368 1.00 8.07 89 ILE A CA 1
ATOM 1381 C C . ILE A 1 88 ? 3.454 -10.109 -16.099 1.00 7.91 89 ILE A C 1
ATOM 1382 O O . ILE A 1 88 ? 3.003 -9.496 -15.142 1.00 9.14 89 ILE A O 1
ATOM 1398 N N . TYR A 1 89 ? 4.656 -10.688 -16.095 1.00 7.56 90 TYR A N 1
ATOM 1399 C CA . TYR A 1 89 ? 5.574 -10.623 -14.964 1.00 7.95 90 TYR A CA 1
ATOM 1400 C C . TYR A 1 89 ? 6.867 -9.974 -15.428 1.00 7.79 90 TYR A C 1
ATOM 1401 O O . TYR A 1 89 ? 7.388 -10.340 -16.475 1.00 8.72 90 TYR A O 1
ATOM 1419 N N . SER A 1 90 ? 7.394 -9.037 -14.647 1.00 7.89 91 SER A N 1
ATOM 1420 C CA . SER A 1 90 ? 8.635 -8.356 -14.981 1.00 8.23 91 SER A CA 1
ATOM 1421 C C . SER A 1 90 ? 9.784 -8.802 -14.095 1.00 8.42 91 SER A C 1
ATOM 1422 O O . SER A 1 90 ? 9.667 -8.850 -12.863 1.00 8.93 91 SER A O 1
ATOM 1430 N N . ASP A 1 91 ? 10.912 -9.109 -14.725 1.00 8.71 92 ASP A N 1
ATOM 1431 C CA . ASP A 1 91 ? 12.176 -9.194 -13.987 1.00 9.11 92 ASP A CA 1
ATOM 1432 C C . ASP A 1 91 ? 13.118 -8.074 -14.460 1.00 8.67 92 ASP A C 1
ATOM 1433 O O . ASP A 1 91 ? 12.677 -7.111 -15.082 1.00 8.73 92 ASP A O 1
ATOM 1442 N N . GLN A 1 92 ? 14.401 -8.161 -14.123 1.00 9.27 93 GLN A N 1
ATOM 1443 C CA . GLN A 1 92 ? 15.324 -7.082 -14.466 1.00 9.61 93 GLN A CA 1
ATOM 1444 C C . GLN A 1 92 ? 15.580 -6.944 -15.957 1.00 8.64 93 GLN A C 1
ATOM 1445 O O . GLN A 1 92 ? 16.082 -5.917 -16.401 1.00 9.17 93 GLN A O 1
ATOM 1459 N N . ASP A 1 93 ? 15.253 -7.986 -16.715 1.00 8.39 94 ASP A N 1
ATOM 1460 C CA . ASP A 1 93 ? 15.618 -8.037 -18.127 1.00 8.71 94 ASP A CA 1
ATOM 1461 C C . ASP A 1 93 ? 14.435 -8.065 -19.093 1.00 7.93 94 ASP A C 1
ATOM 1462 O O . ASP A 1 93 ? 14.571 -7.565 -20.203 1.00 7.96 94 ASP A O 1
ATOM 1471 N N . TYR A 1 94 ? 13.302 -8.634 -18.674 1.00 7.45 95 TYR A N 1
ATOM 1472 C CA . TYR A 1 94 ? 12.160 -8.839 -19.569 1.00 7.39 95 TYR A CA 1
ATOM 1473 C C . TYR A 1 94 ? 10.822 -8.618 -18.897 1.00 7.19 95 TYR A C 1
ATOM 1474 O O . TYR A 1 94 ? 10.686 -8.761 -17.684 1.00 7.68 95 TYR A O 1
ATOM 1492 N N . PHE A 1 95 ? 9.826 -8.327 -19.735 1.00 6.82 96 PHE A N 1
ATOM 1493 C CA . PHE A 1 95 ? 8.449 -8.682 -19.437 1.00 6.94 96 PHE A CA 1
ATOM 1494 C C . PHE A 1 95 ? 8.197 -10.080 -19.999 1.00 7.21 96 PHE A C 1
ATOM 1495 O O . PHE A 1 95 ? 8.448 -10.339 -21.173 1.00 8.99 96 PHE A O 1
ATOM 1512 N N . HIS A 1 96 ? 7.681 -10.966 -19.161 1.00 6.74 97 HIS A N 1
ATOM 1513 C CA . HIS A 1 96 ? 7.320 -12.328 -19.526 1.00 6.92 97 HIS A CA 1
ATOM 1514 C C . HIS A 1 96 ? 5.805 -12.428 -19.579 1.00 6.79 97 HIS A C 1
ATOM 1515 O O . HIS A 1 96 ? 5.142 -12.009 -18.621 1.00 7.49 97 HIS A O 1
ATOM 1528 N N . ILE A 1 97 ? 5.264 -12.973 -20.668 1.00 6.50 98 ILE A N 1
ATOM 1529 C CA . ILE A 1 97 ? 3.821 -13.044 -20.848 1.00 6.55 98 ILE A CA 1
ATOM 1530 C C . ILE A 1 97 ? 3.386 -14.495 -20.931 1.00 6.20 98 ILE A C 1
ATOM 1531 O O . ILE A 1 97 ? 4.009 -15.304 -21.638 1.00 7.06 98 ILE A O 1
ATOM 1547 N N . PHE A 1 98 ? 2.301 -14.799 -20.220 1.00 6.21 99 PHE A N 1
ATOM 1548 C CA . PHE A 1 98 ? 1.750 -16.145 -20.103 1.00 6.55 99 PHE A CA 1
ATOM 1549 C C . PHE A 1 98 ? 0.260 -16.132 -20.421 1.00 6.09 99 PHE A C 1
ATOM 1550 O O . PHE A 1 98 ? -0.425 -15.139 -20.143 1.00 7.07 99 PHE A O 1
ATOM 1567 N N . ILE A 1 99 ? -0.228 -17.238 -20.976 1.00 6.47 100 ILE A N 1
ATOM 1568 C CA . ILE A 1 99 ? -1.663 -17.505 -21.096 1.00 6.40 100 ILE A CA 1
ATOM 1569 C C . ILE A 1 99 ? -1.902 -18.867 -20.451 1.00 7.32 100 ILE A C 1
ATOM 1570 O O . ILE A 1 99 ? -1.168 -19.812 -20.729 1.00 7.66 100 ILE A O 1
ATOM 1586 N N . ASP A 1 100 ? -2.899 -18.998 -19.584 1.00 8.23 101 ASP A N 1
ATOM 1587 C CA . ASP A 1 100 ? -3.108 -20.263 -18.856 1.00 8.49 101 ASP A CA 1
ATOM 1588 C C . ASP A 1 100 ? -1.799 -20.736 -18.220 1.00 8.35 101 ASP A C 1
ATOM 1589 O O . ASP A 1 100 ? -1.497 -21.931 -18.219 1.00 9.06 101 ASP A O 1
ATOM 1598 N N . GLU A 1 101 ? -1.034 -19.781 -17.679 1.00 8.06 102 GLU A N 1
ATOM 1599 C CA . GLU A 1 101 ? 0.241 -20.070 -17.006 1.00 9.13 102 GLU A CA 1
ATOM 1600 C C . GLU A 1 101 ? 1.338 -20.654 -17.924 1.00 9.07 102 GLU A C 1
ATOM 1601 O O . GLU A 1 101 ? 2.403 -21.038 -17.440 1.00 11.18 102 GLU A O 1
ATOM 1613 N N . ASN A 1 102 ? 1.099 -20.663 -19.238 1.00 8.16 103 ASN A N 1
ATOM 1614 C CA . ASN A 1 102 ? 2.086 -21.103 -20.215 1.00 8.48 103 ASN A CA 1
ATOM 1615 C C . ASN A 1 102 ? 2.727 -19.898 -20.887 1.00 8.14 103 ASN A C 1
ATOM 1616 O O . ASN A 1 102 ? 2.035 -18.983 -21.346 1.00 8.06 103 ASN A O 1
ATOM 1627 N N . LYS A 1 103 ? 4.050 -19.880 -20.946 1.00 9.67 104 LYS A N 1
ATOM 1628 C CA . LYS A 1 103 ? 4.747 -18.721 -21.497 1.00 9.88 104 LYS A CA 1
ATOM 1629 C C . LYS A 1 103 ? 4.521 -18.593 -23.004 1.00 10.39 104 LYS A C 1
ATOM 1630 O O . LYS A 1 103 ? 4.682 -19.567 -23.741 1.00 12.40 104 LYS A O 1
ATOM 1649 N N . ILE A 1 104 ? 4.150 -17.379 -23.431 1.00 9.75 105 ILE A N 1
ATOM 1650 C CA . ILE A 1 104 ? 3.946 -17.020 -24.841 1.00 11.14 105 ILE A CA 1
ATOM 1651 C C . ILE A 1 104 ? 5.176 -16.329 -25.418 1.00 9.92 105 ILE A C 1
ATOM 1652 O O . ILE A 1 104 ? 5.570 -16.592 -26.548 1.00 11.76 105 ILE A O 1
ATOM 1668 N N . LEU A 1 105 ? 5.733 -15.384 -24.672 1.00 8.40 106 LEU A N 1
ATOM 1669 C CA . LEU A 1 105 ? 6.830 -14.578 -25.169 1.00 8.41 106 LEU A CA 1
ATOM 1670 C C . LEU A 1 105 ? 7.527 -13.890 -24.016 1.00 7.82 106 LEU A C 1
ATOM 1671 O O . LEU A 1 105 ? 6.978 -13.779 -22.916 1.00 7.92 106 LEU A O 1
ATOM 1687 N N . GLN A 1 106 ? 8.739 -13.423 -24.293 1.00 7.84 107 GLN A N 1
ATOM 1688 C CA . GLN A 1 106 ? 9.426 -12.464 -23.438 1.00 7.96 107 GLN A CA 1
ATOM 1689 C C . GLN A 1 106 ? 9.807 -11.266 -24.284 1.00 8.12 107 GLN A C 1
ATOM 1690 O O . GLN A 1 106 ? 10.167 -11.409 -25.459 1.00 10.24 107 GLN A O 1
ATOM 1704 N N . TYR A 1 107 ? 9.708 -10.082 -23.690 1.00 7.48 108 TYR A N 1
ATOM 1705 C CA . TYR A 1 107 ? 10.023 -8.822 -24.352 1.00 7.62 108 TYR A CA 1
ATOM 1706 C C . TYR A 1 107 ? 11.107 -8.128 -23.550 1.00 7.43 108 TYR A C 1
ATOM 1707 O O . TYR A 1 107 ? 10.911 -7.804 -22.373 1.00 7.44 108 TYR A O 1
ATOM 1725 N N . LYS A 1 108 ? 12.265 -7.935 -24.170 1.00 7.73 109 LYS A N 1
ATOM 1726 C CA . LYS A 1 108 ? 13.396 -7.330 -23.482 1.00 7.76 109 LYS A CA 1
ATOM 1727 C C . LYS A 1 108 ? 13.115 -5.864 -23.168 1.00 7.34 109 LYS A C 1
ATOM 1728 O O . LYS A 1 108 ? 12.677 -5.112 -24.038 1.00 7.71 109 LYS A O 1
ATOM 1747 N N . HIS A 1 109 ? 13.386 -5.440 -21.937 1.00 7.54 110 HIS A N 1
ATOM 1748 C CA . HIS A 1 109 ? 13.172 -4.045 -21.590 1.00 7.49 110 HIS A CA 1
ATOM 1749 C C . HIS A 1 109 ? 13.945 -3.124 -22.512 1.00 7.66 110 HIS A C 1
ATOM 1750 O O . HIS A 1 109 ? 15.154 -3.301 -22.715 1.00 8.21 110 HIS A O 1
ATOM 1763 N N . ARG A 1 110 ? 13.247 -2.111 -23.011 1.00 7.44 111 ARG A N 1
ATOM 1764 C CA . ARG A 1 110 ? 13.853 -1.024 -23.780 1.00 7.92 111 ARG A CA 1
ATOM 1765 C C . ARG A 1 110 ? 13.955 0.231 -22.914 1.00 8.37 111 ARG A C 1
ATOM 1766 O O . ARG A 1 110 ? 14.981 0.910 -22.911 1.00 10.19 111 ARG A O 1
ATOM 1787 N N . GLN A 1 111 ? 12.894 0.528 -22.167 1.00 7.92 112 GLN A N 1
ATOM 1788 C CA . GLN A 1 111 ? 12.915 1.551 -21.128 1.00 8.08 112 GLN A CA 1
ATOM 1789 C C . GLN A 1 111 ? 13.623 0.952 -19.920 1.00 8.13 112 GLN A C 1
ATOM 1790 O O . GLN A 1 111 ? 13.1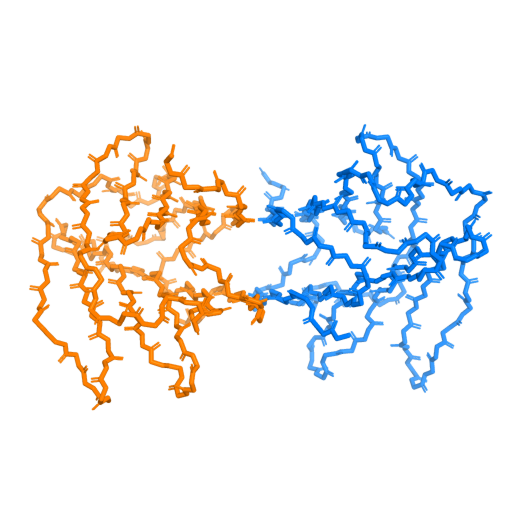18 0.008 -19.314 1.00 9.30 112 GLN A O 1
ATOM 1804 N N . LYS A 1 112 ? 14.804 1.468 -19.580 1.00 8.41 113 LYS A N 1
ATOM 1805 C CA . LYS A 1 112 ? 15.584 0.929 -18.465 1.00 9.36 113 LYS A CA 1
ATOM 1806 C C . LYS A 1 112 ? 15.181 1.507 -17.109 1.00 7.97 113 LYS A C 1
ATOM 1807 O O . LYS A 1 112 ? 15.569 0.968 -16.065 1.00 8.30 113 LYS A O 1
ATOM 1826 N N . GLN A 1 113 ? 14.401 2.590 -17.109 1.00 8.00 114 GLN A N 1
ATOM 1827 C CA . GLN A 1 113 ? 13.944 3.192 -15.855 1.00 7.97 114 GLN A CA 1
ATOM 1828 C C . GLN A 1 113 ? 12.720 2.423 -15.354 1.00 7.67 114 GLN A C 1
ATOM 1829 O O . GLN A 1 113 ? 11.603 2.939 -15.319 1.00 8.04 114 GLN A O 1
ATOM 1843 N N . LEU A 1 114 ? 12.957 1.174 -14.952 1.00 7.66 115 LEU A N 1
ATOM 1844 C CA . LEU A 1 114 ? 11.873 0.273 -14.594 1.00 7.50 115 LEU A CA 1
ATOM 1845 C C . LEU A 1 114 ? 11.019 0.833 -13.456 1.00 7.24 115 LEU A C 1
ATOM 1846 O O . LEU A 1 114 ? 9.795 0.726 -13.474 1.00 7.66 115 LEU A O 1
ATOM 1862 N N . SER A 1 115 ? 11.667 1.454 -12.474 1.00 7.44 116 SER A N 1
ATOM 1863 C CA A SER A 1 115 ? 10.973 1.948 -11.300 0.55 7.49 116 SER A CA 1
ATOM 1864 C CA B SER A 1 115 ? 10.968 1.951 -11.297 0.45 7.53 116 SER A CA 1
ATOM 1865 C C . SER A 1 115 ? 10.013 3.082 -11.617 1.00 7.50 116 SER 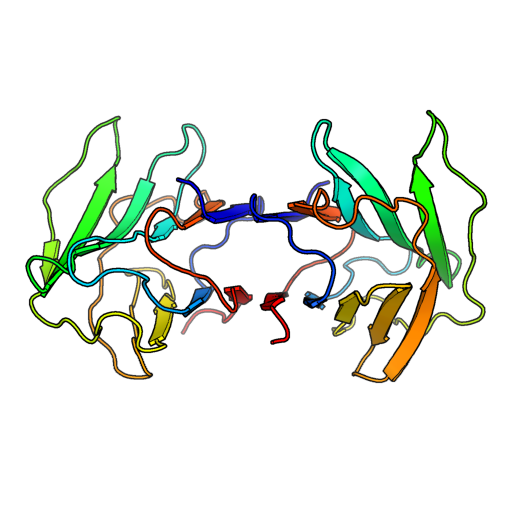A C 1
ATOM 1866 O O . SER A 1 115 ? 9.141 3.390 -10.811 1.00 8.54 116 SER A O 1
ATOM 1879 N N . SER A 1 116 ? 10.179 3.711 -12.780 1.00 7.51 117 SER A N 1
ATOM 1880 C CA . SER A 1 116 ? 9.270 4.784 -13.178 1.00 7.56 117 SER A CA 1
ATOM 1881 C C . SER A 1 116 ? 7.989 4.252 -13.812 1.00 6.43 117 SER A C 1
ATOM 1882 O O . SER A 1 116 ? 7.101 5.039 -14.112 1.00 6.73 117 SER A O 1
ATOM 1890 N N . ILE A 1 117 ? 7.895 2.938 -14.011 1.00 6.22 118 ILE A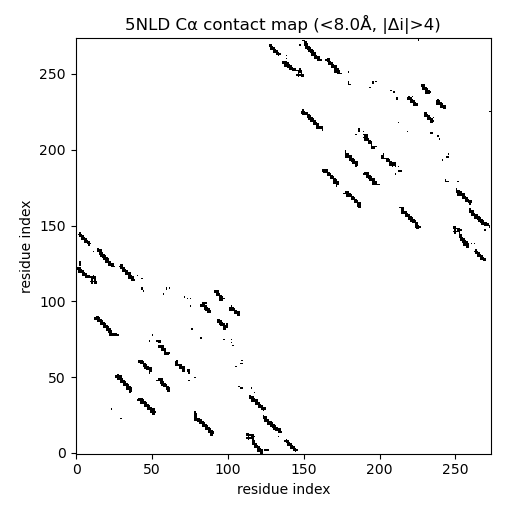 N 1
ATOM 1891 C CA . ILE A 1 117 ? 6.683 2.354 -14.579 1.00 5.92 118 ILE A CA 1
ATOM 1892 C C . ILE A 1 117 ? 5.675 2.229 -13.440 1.00 6.31 118 ILE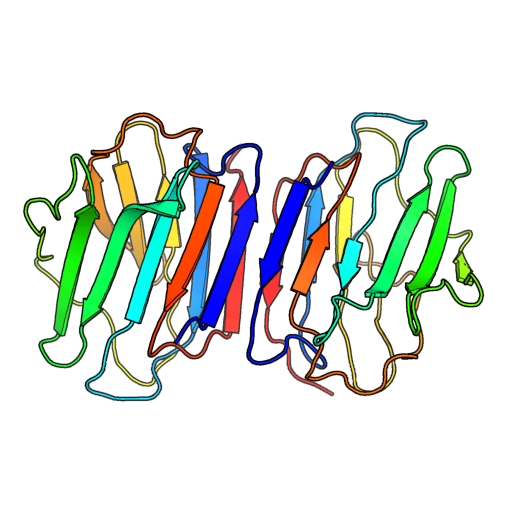 A C 1
ATOM 1893 O O . ILE A 1 117 ? 5.723 1.291 -12.628 1.00 8.13 118 ILE A O 1
ATOM 1909 N N . THR A 1 118 ? 4.764 3.189 -13.390 1.00 6.51 119 THR A N 1
ATOM 1910 C CA . THR A 1 118 ? 3.820 3.300 -12.293 1.00 6.95 119 THR A CA 1
ATOM 1911 C C . THR A 1 118 ? 2.375 3.038 -12.719 1.00 6.80 119 THR A C 1
ATOM 1912 O O . THR A 1 118 ? 1.508 2.969 -11.846 1.00 7.30 119 THR A O 1
ATOM 1923 N N . LYS A 1 119 ? 2.100 2.884 -14.017 1.00 6.66 120 LYS A N 1
ATOM 1924 C CA . LYS A 1 119 ? 0.733 2.672 -14.467 1.00 6.92 120 LYS A CA 1
ATOM 1925 C C . LYS A 1 119 ? 0.605 1.502 -15.424 1.00 7.11 120 LYS A C 1
ATOM 1926 O O . LYS A 1 119 ? 1.498 1.229 -16.229 1.00 7.80 120 LYS A O 1
ATOM 1945 N N . LEU A 1 120 ? -0.561 0.855 -15.338 1.00 8.11 121 LEU A N 1
ATOM 1946 C CA . LEU A 1 120 ? -1.018 -0.287 -16.141 1.00 9.77 121 LEU A CA 1
ATOM 1947 C C . LEU A 1 120 ? -2.296 0.236 -16.815 1.00 9.31 121 LEU A C 1
ATOM 1948 O O . LEU A 1 120 ? -3.165 0.791 -16.143 1.00 10.25 121 LEU A O 1
ATOM 1964 N N . GLN A 1 121 ? -2.434 0.073 -18.122 1.00 8.33 122 GLN A N 1
ATOM 1965 C CA . GLN A 1 121 ? -3.600 0.558 -18.849 1.00 7.76 122 GLN A CA 1
ATOM 1966 C C . GLN A 1 121 ? -4.086 -0.523 -19.802 1.00 6.43 122 GLN A C 1
ATOM 1967 O O . GLN A 1 121 ? -3.271 -1.159 -20.457 1.00 7.71 122 GLN A O 1
ATOM 1981 N N . ILE A 1 122 ? -5.404 -0.728 -19.867 1.00 5.34 123 ILE A N 1
ATOM 1982 C CA . ILE A 1 122 ? -5.989 -1.758 -20.715 1.00 5.41 123 ILE A CA 1
ATOM 1983 C C . ILE A 1 122 ? -7.031 -1.074 -21.594 1.00 5.59 123 ILE A C 1
ATOM 1984 O O . ILE A 1 122 ? -7.939 -0.426 -21.069 1.00 6.10 123 ILE A O 1
ATOM 2000 N N . LEU A 1 123 ? -6.859 -1.195 -22.915 1.00 5.77 124 LEU A N 1
ATOM 2001 C CA . LEU A 1 123 ? -7.681 -0.492 -23.890 1.00 6.10 124 LEU A CA 1
ATOM 2002 C C . LEU A 1 123 ? -8.344 -1.454 -24.868 1.00 5.81 124 LEU A C 1
ATOM 2003 O O . LEU A 1 123 ? -7.815 -2.523 -25.200 1.00 6.05 124 LEU A O 1
ATOM 2019 N N . ASN A 1 124 ? -9.500 -1.017 -25.357 1.00 5.88 125 ASN A N 1
ATOM 2020 C CA . ASN 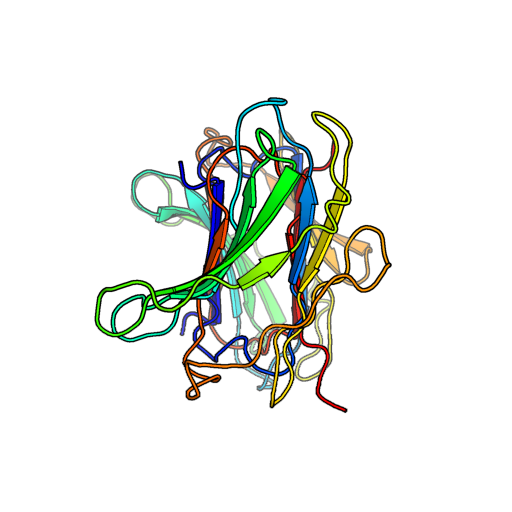A 1 124 ? -10.175 -1.587 -26.531 1.00 6.12 125 ASN A CA 1
ATOM 2021 C C . ASN A 1 124 ? -10.917 -2.881 -26.211 1.00 5.80 125 ASN A C 1
ATOM 2022 O O . ASN A 1 124 ? -11.598 -2.918 -25.179 1.00 6.48 125 ASN A O 1
ATOM 2033 N N . ASP A 1 125 ? -10.892 -3.884 -27.092 1.00 5.84 126 ASP A N 1
ATOM 2034 C CA . ASP A 1 125 ? -11.904 -4.942 -27.021 1.00 6.10 126 ASP A CA 1
ATOM 2035 C C . ASP A 1 125 ? -11.547 -6.057 -26.035 1.00 5.90 126 ASP A C 1
ATOM 2036 O O . ASP A 1 125 ? -11.116 -7.148 -26.410 1.00 6.81 126 ASP A O 1
ATOM 2045 N N . ILE A 1 126 ? -11.769 -5.763 -24.763 1.00 5.69 127 ILE A N 1
ATOM 2046 C CA . ILE A 1 126 ? -11.660 -6.749 -23.702 1.00 6.07 127 ILE A CA 1
ATOM 2047 C C . ILE A 1 126 ? -12.704 -6.414 -22.637 1.00 5.92 127 ILE A C 1
ATOM 2048 O O . ILE A 1 126 ? -12.767 -5.281 -22.151 1.00 6.32 127 ILE A O 1
ATOM 2064 N N . GLU A 1 127 ? -13.561 -7.406 -22.374 1.00 6.15 128 GLU A N 1
ATOM 2065 C CA A GLU A 1 127 ? -14.536 -7.357 -21.289 0.63 6.33 128 GLU A CA 1
ATOM 2066 C CA B GLU A 1 127 ? -14.536 -7.367 -21.288 0.37 6.36 128 GLU A CA 1
ATOM 2067 C C . GLU A 1 127 ? -13.848 -7.984 -20.083 1.00 5.92 128 GLU A C 1
ATOM 2068 O O . GLU A 1 127 ? -13.678 -9.204 -20.011 1.00 6.49 128 GLU A O 1
ATOM 2089 N N . ILE A 1 128 ? -13.407 -7.144 -19.163 1.00 6.04 129 ILE A N 1
ATOM 2090 C CA . ILE A 1 128 ? -12.592 -7.592 -18.051 1.00 6.12 129 ILE A CA 1
ATOM 2091 C C . ILE A 1 128 ? -13.447 -8.266 -16.983 1.00 6.15 129 ILE A C 1
ATOM 2092 O O . ILE A 1 128 ? -14.490 -7.743 -16.594 1.00 7.28 129 ILE A O 1
ATOM 2108 N N . SER A 1 129 ? -12.965 -9.403 -16.485 1.00 6.03 130 SER A N 1
ATOM 2109 C CA . SER A 1 129 ? -13.551 -10.027 -15.304 1.00 6.44 130 SER A CA 1
ATOM 2110 C C . SER A 1 129 ? -12.655 -9.931 -14.067 1.00 6.22 130 SER A C 1
ATOM 2111 O O . SER A 1 129 ? -13.168 -10.036 -12.952 1.00 6.86 130 SER A O 1
ATOM 2119 N N . SER A 1 130 ? -11.355 -9.730 -14.230 1.00 5.94 131 SER A N 1
ATOM 2120 C CA . SER A 1 130 ? -10.476 -9.580 -13.077 1.00 5.85 131 SER A CA 1
ATOM 2121 C C . SER A 1 130 ? -9.172 -8.919 -13.482 1.00 5.64 131 SER A C 1
ATOM 2122 O O . SER A 1 130 ? -8.634 -9.197 -14.559 1.00 5.81 131 SER A O 1
ATOM 2130 N N . VAL A 1 131 ? -8.654 -8.078 -12.589 1.00 5.67 132 VAL A N 1
ATOM 2131 C CA . VAL A 1 131 ? -7.274 -7.611 -12.689 1.00 5.74 132 VAL A CA 1
ATOM 2132 C C . VAL A 1 131 ? -6.646 -7.788 -11.309 1.00 6.07 132 VAL A C 1
ATOM 2133 O O . VAL A 1 131 ? -7.191 -7.314 -10.311 1.00 7.07 132 VAL A O 1
ATOM 2146 N N . GLU A 1 132 ? -5.500 -8.458 -11.271 1.00 6.32 133 GLU A N 1
ATOM 2147 C CA . GLU A 1 132 ? -4.732 -8.665 -10.047 1.00 7.11 133 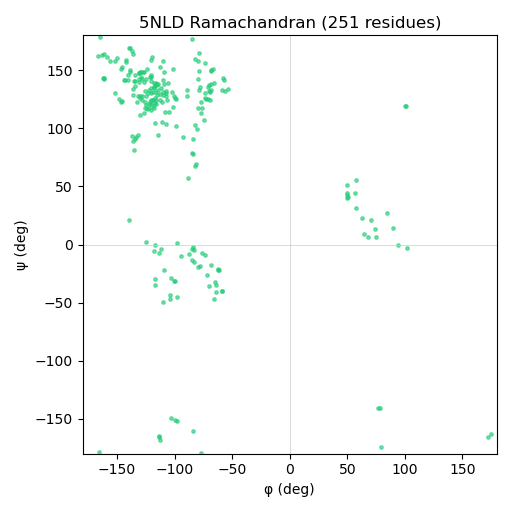GLU A CA 1
ATOM 2148 C C . GLU A 1 132 ? -3.340 -8.105 -10.277 1.00 7.57 133 GLU A C 1
ATOM 2149 O O . GLU A 1 132 ? -2.715 -8.406 -11.284 1.00 8.65 133 GLU A O 1
ATOM 2161 N N . ILE A 1 133 ? -2.870 -7.286 -9.339 1.00 7.12 134 ILE A N 1
ATOM 2162 C CA . ILE A 1 133 ? -1.546 -6.676 -9.398 1.00 7.69 134 ILE A CA 1
ATOM 2163 C C . ILE A 1 133 ? -0.849 -7.066 -8.108 1.00 7.91 134 ILE A C 1
ATOM 2164 O O . ILE A 1 133 ? -1.320 -6.709 -7.032 1.00 8.48 134 ILE A O 1
ATOM 2180 N N . THR A 1 134 ? 0.236 -7.825 -8.224 1.00 8.49 135 THR A N 1
ATOM 2181 C CA . THR A 1 134 ? 0.837 -8.468 -7.067 1.00 9.37 135 THR A CA 1
ATOM 2182 C C . THR A 1 134 ? 2.343 -8.316 -7.114 1.00 10.13 135 THR A C 1
ATOM 2183 O O . THR A 1 134 ? 2.993 -8.598 -8.131 1.00 10.35 135 THR A O 1
ATOM 2194 N N . LYS A 1 135 ? 2.882 -7.832 -6.007 1.00 10.98 136 LYS A N 1
ATOM 2195 C CA . LYS A 1 135 ? 4.308 -7.726 -5.827 1.00 12.20 136 LYS A CA 1
ATOM 2196 C C . LYS A 1 135 ? 4.822 -9.110 -5.515 1.00 12.64 136 LYS A C 1
ATOM 2197 O O . LYS A 1 135 ? 4.417 -9.737 -4.534 1.00 13.74 136 LYS A O 1
ATOM 2216 N N . ARG A 1 136 ? 5.760 -9.573 -6.331 1.00 14.35 137 ARG A N 1
ATOM 2217 C CA . ARG A 1 136 ? 6.307 -10.907 -6.168 1.00 17.79 137 ARG A CA 1
ATOM 2218 C C . ARG A 1 136 ? 7.549 -10.823 -5.300 1.00 20.62 137 ARG A C 1
ATOM 2219 O O . ARG A 1 136 ? 8.654 -10.588 -5.793 1.00 20.51 137 ARG A O 1
ATOM 2240 N N . GLY A 1 137 ? 7.354 -11.008 -4.001 1.00 23.40 138 GLY A N 1
ATOM 2241 C CA . GLY A 1 137 ? 8.427 -10.879 -3.036 1.00 25.37 138 GLY A CA 1
ATOM 2242 C C . GLY A 1 137 ? 8.227 -11.837 -1.883 1.00 26.75 138 GLY A C 1
ATOM 2243 O O . GLY A 1 137 ? 7.158 -12.432 -1.753 1.00 27.52 138 GLY A O 1
ATOM 2247 N N . ALA B 1 2 ? -0.024 9.577 1.719 1.00 13.95 3 ALA B N 1
ATOM 2248 C CA . ALA B 1 2 ? 0.080 9.671 0.273 1.00 12.45 3 ALA B CA 1
ATOM 2249 C C . ALA B 1 2 ? -0.743 8.589 -0.417 1.00 10.24 3 ALA B C 1
ATOM 2250 O O . ALA B 1 2 ? -1.111 7.573 0.180 1.00 10.23 3 ALA B O 1
ATOM 2256 N N . LEU B 1 3 ? -1.006 8.810 -1.699 1.00 9.77 4 LEU B N 1
ATOM 2257 C CA A LEU B 1 3 ? -1.688 7.819 -2.512 0.72 9.38 4 LEU B CA 1
ATOM 2258 C CA B LEU B 1 3 ? -1.689 7.821 -2.517 0.28 9.28 4 LEU B CA 1
ATOM 2259 C C . LEU B 1 3 ? -0.761 6.641 -2.749 1.00 8.51 4 LEU B C 1
ATOM 2260 O O . LEU B 1 3 ? 0.349 6.820 -3.256 1.00 10.01 4 LEU B O 1
ATOM 2289 N N . ARG B 1 4 ? -1.219 5.444 -2.381 1.00 7.22 5 ARG B N 1
ATOM 2290 C CA . ARG B 1 4 ? -0.442 4.225 -2.581 1.00 7.11 5 ARG B CA 1
ATOM 2291 C C . ARG B 1 4 ? -0.895 3.452 -3.826 1.00 7.26 5 ARG B C 1
ATOM 2292 O O . ARG B 1 4 ? -0.079 2.787 -4.457 1.00 7.81 5 ARG B O 1
ATOM 2313 N N . PHE B 1 5 ? -2.176 3.529 -4.175 1.00 6.66 6 PHE B N 1
ATOM 2314 C CA . PHE B 1 5 ? -2.698 2.774 -5.310 1.00 6.55 6 PHE B CA 1
ATOM 2315 C C . PHE B 1 5 ? -4.011 3.403 -5.739 1.00 6.55 6 PHE B C 1
ATOM 2316 O O . PHE B 1 5 ? -4.815 3.825 -4.894 1.00 7.25 6 PHE B O 1
ATOM 2333 N N . GLU B 1 6 ? -4.249 3.439 -7.047 1.00 6.26 7 GLU B N 1
ATOM 2334 C CA . GLU B 1 6 ? -5.548 3.846 -7.558 1.00 7.06 7 GLU B CA 1
ATOM 2335 C C . GLU B 1 6 ? -5.881 3.000 -8.775 1.00 6.61 7 GLU B C 1
ATOM 2336 O O . GLU B 1 6 ? -4.998 2.687 -9.581 1.00 8.06 7 GLU B O 1
ATOM 2348 N N . ALA B 1 7 ? -7.144 2.618 -8.921 1.00 6.34 8 ALA B N 1
ATOM 2349 C CA . ALA B 1 7 ? -7.614 1.929 -10.123 1.00 6.37 8 ALA B CA 1
ATOM 2350 C C . ALA B 1 7 ? -8.871 2.597 -10.630 1.00 6.03 8 ALA B C 1
ATOM 2351 O O . ALA B 1 7 ? -9.670 3.107 -9.838 1.00 7.00 8 ALA B O 1
ATOM 2358 N N . LEU B 1 8 ? -9.030 2.573 -11.947 1.00 6.22 9 LEU B N 1
ATOM 2359 C CA . LEU B 1 8 ? -10.157 3.156 -12.652 1.00 6.16 9 LEU B CA 1
ATOM 2360 C C . LEU B 1 8 ? -10.741 2.099 -13.584 1.00 6.22 9 LEU B C 1
ATOM 2361 O O . LEU B 1 8 ? -10.015 1.512 -14.393 1.00 6.18 9 LEU B O 1
ATOM 2377 N N . TYR B 1 9 ? -12.050 1.880 -13.481 1.00 5.85 10 TYR B N 1
ATOM 2378 C CA . TYR B 1 9 ? -12.788 0.939 -14.322 1.00 5.83 10 TYR B CA 1
ATOM 2379 C C . TYR B 1 9 ? -14.039 1.692 -14.790 1.00 5.80 10 TYR B C 1
ATOM 2380 O O . TYR B 1 9 ? -15.044 1.727 -14.069 1.00 6.07 10 TYR B O 1
ATOM 2398 N N . PRO B 1 10 ? -13.970 2.355 -15.962 1.00 6.08 11 PRO B N 1
ATOM 2399 C CA . PRO B 1 10 ? -15.045 3.286 -16.333 1.00 7.17 11 PRO B CA 1
ATOM 2400 C C . PRO B 1 10 ? -16.427 2.660 -16.490 1.00 7.61 11 PRO B C 1
ATOM 2401 O O . PRO B 1 10 ? -17.408 3.393 -16.399 1.00 8.57 11 PRO B O 1
ATOM 2412 N N . GLU B 1 11 ? -16.513 1.355 -16.728 1.00 7.23 12 GLU B N 1
ATOM 2413 C CA . GLU B 1 11 ? -17.816 0.709 -16.880 1.00 8.03 12 GLU B CA 1
ATOM 2414 C C . GLU B 1 11 ? -18.553 0.557 -15.547 1.00 8.87 12 GLU B C 1
ATOM 2415 O O . GLU B 1 11 ? -19.725 0.193 -15.562 1.00 10.23 12 GLU B O 1
ATOM 2427 N N . GLY B 1 12 ? -17.885 0.843 -14.422 1.00 7.56 13 GLY B N 1
ATOM 2428 C CA . GLY B 1 12 ? -18.510 0.823 -13.102 1.00 8.06 13 GLY B CA 1
ATOM 2429 C C . GLY B 1 12 ? -18.183 -0.453 -12.355 1.00 8.00 13 GLY B C 1
ATOM 2430 O O . GLY B 1 12 ? -18.467 -1.559 -12.820 1.00 10.24 13 GLY B O 1
ATOM 2434 N N . MET B 1 13 ? -17.538 -0.295 -11.207 1.00 7.69 14 MET B N 1
ATOM 2435 C CA A MET B 1 13 ? -17.087 -1.445 -10.413 0.88 8.54 14 MET B CA 1
ATOM 2436 C CA B MET B 1 13 ? -17.085 -1.407 -10.398 0.12 8.19 14 MET B CA 1
ATOM 2437 C C . MET B 1 13 ? -17.999 -1.699 -9.209 1.00 7.84 14 MET B C 1
ATOM 2438 O O . MET B 1 13 ? -17.547 -2.210 -8.210 1.00 9.57 14 MET B O 1
ATOM 2464 N N . CYS B 1 14 ? -19.282 -1.346 -9.326 1.00 7.29 15 CYS B N 1
ATOM 2465 C CA A CYS B 1 14 ? -20.254 -1.574 -8.279 0.66 6.98 15 CYS B CA 1
ATOM 2466 C CA B CYS B 1 14 ? -20.273 -1.576 -8.268 0.34 6.80 15 CYS B CA 1
ATOM 2467 C C . CYS B 1 14 ? -21.637 -1.635 -8.930 1.00 6.54 15 CYS B C 1
ATOM 2468 O O . CYS B 1 14 ? -21.874 -0.936 -9.905 1.00 7.33 15 CYS B O 1
ATOM 2481 N N . PRO B 1 15 ? -22.554 -2.470 -8.415 1.00 6.33 16 PRO B N 1
ATOM 2482 C CA . PRO B 1 15 ? -22.323 -3.531 -7.441 1.00 6.16 16 PRO B CA 1
ATOM 2483 C C . PRO B 1 15 ? -21.697 -4.732 -8.158 1.00 5.85 16 PRO B C 1
ATOM 2484 O O . PRO B 1 15 ? -21.449 -4.690 -9.364 1.00 7.13 16 PRO B O 1
ATOM 2495 N N . GLY B 1 16 ? -21.428 -5.796 -7.416 1.00 6.18 17 GLY B N 1
ATOM 2496 C CA . GLY B 1 16 ? -21.041 -7.059 -8.014 1.00 6.84 17 GLY B CA 1
ATOM 2497 C C . GLY B 1 16 ? -19.563 -7.273 -8.244 1.00 6.43 17 GLY B C 1
ATOM 2498 O O . GLY B 1 16 ? -19.200 -8.206 -8.968 1.00 7.34 17 GLY B O 1
ATOM 2502 N N . TRP B 1 17 ? -18.718 -6.448 -7.630 1.00 6.05 18 TRP B N 1
ATOM 2503 C CA . TRP B 1 17 ? -17.277 -6.608 -7.716 1.00 6.28 18 TRP B CA 1
ATOM 2504 C C . TRP B 1 17 ? -16.701 -6.771 -6.316 1.00 5.93 18 TRP B C 1
ATOM 2505 O O . TRP B 1 17 ? -17.161 -6.146 -5.353 1.00 6.49 18 TRP B O 1
ATOM 2526 N N . SER B 1 18 ? -15.671 -7.612 -6.242 1.00 6.54 19 SER B N 1
ATOM 2527 C CA A SER B 1 18 ? -14.878 -7.789 -5.043 0.58 7.05 19 SER B CA 1
ATOM 2528 C CA B SER B 1 18 ? -14.859 -7.781 -5.045 0.42 6.99 19 SER B CA 1
ATOM 2529 C C . SER B 1 18 ? -13.516 -7.130 -5.233 1.00 7.09 19 SER B C 1
ATOM 2530 O O . SER B 1 18 ? -12.899 -7.253 -6.292 1.00 8.25 19 SER B O 1
ATOM 2543 N N . VAL B 1 19 ? -13.066 -6.446 -4.191 1.00 6.73 20 VAL B N 1
ATOM 2544 C CA . VAL B 1 19 ? -11.731 -5.880 -4.145 1.00 6.67 20 VAL B CA 1
ATOM 2545 C C . VAL B 1 19 ? -11.019 -6.546 -2.975 1.00 6.33 20 VAL B C 1
ATOM 2546 O O . VAL B 1 19 ? -11.514 -6.489 -1.849 1.00 7.05 20 VAL B O 1
ATOM 2559 N N . VAL B 1 20 ? -9.870 -7.158 -3.231 1.00 6.19 21 VAL B N 1
ATOM 2560 C CA . VAL B 1 20 ? -9.068 -7.784 -2.190 1.00 6.17 21 VAL B CA 1
ATOM 2561 C C . VAL B 1 20 ? -7.743 -7.055 -2.116 1.00 6.36 21 VAL B C 1
ATOM 2562 O O . VAL B 1 20 ? -7.008 -6.990 -3.109 1.00 7.17 21 VAL B O 1
ATOM 2575 N N . VAL B 1 21 ? -7.442 -6.521 -0.935 1.00 6.62 22 VAL B N 1
ATOM 2576 C CA . VAL B 1 21 ? -6.202 -5.792 -0.689 1.00 6.99 22 VAL B CA 1
ATOM 2577 C C . VAL B 1 21 ? -5.408 -6.573 0.347 1.00 7.15 22 VAL B C 1
ATOM 2578 O O . VAL B 1 21 ? -5.925 -6.867 1.438 1.00 7.59 22 VAL B O 1
ATOM 2591 N N . LYS B 1 22 ? -4.172 -6.926 0.005 1.00 7.37 23 LYS B N 1
ATOM 2592 C CA . LYS B 1 22 ? -3.244 -7.558 0.935 1.00 7.94 23 LYS B CA 1
ATOM 2593 C C . LYS B 1 22 ? -2.084 -6.620 1.186 1.00 7.54 23 LYS B C 1
ATOM 2594 O O . LYS B 1 22 ? -1.584 -5.975 0.267 1.00 8.14 23 LYS B O 1
ATOM 2613 N N . GLY B 1 23 ? -1.660 -6.534 2.439 1.00 8.07 24 GLY B N 1
ATOM 2614 C CA . GLY B 1 23 ? -0.513 -5.727 2.779 1.00 8.78 24 GLY B CA 1
ATOM 2615 C C . GLY B 1 23 ? -0.322 -5.708 4.275 1.00 8.00 24 GLY B C 1
ATOM 2616 O O . GLY B 1 23 ? -0.852 -6.543 5.001 1.00 8.20 24 GLY B O 1
ATOM 2620 N N . LYS B 1 24 ? 0.456 -4.736 4.724 1.00 8.18 25 LYS B N 1
ATOM 2621 C CA . LYS B 1 24 ? 0.718 -4.557 6.145 1.00 8.33 25 LYS B CA 1
ATOM 2622 C C . LYS B 1 24 ? 1.043 -3.099 6.390 1.00 8.55 25 LYS B C 1
ATOM 2623 O O . LYS B 1 24 ? 1.452 -2.371 5.486 1.00 9.34 25 LYS B O 1
ATOM 2642 N N A THR B 1 25 ? 0.836 -2.652 7.623 0.65 8.59 26 THR B N 1
ATOM 2643 N N B THR B 1 25 ? 0.924 -2.692 7.639 0.35 9.81 26 THR B N 1
ATOM 2644 C CA A THR B 1 25 ? 1.267 -1.312 7.971 0.65 9.89 26 THR B CA 1
ATOM 2645 C CA B THR B 1 25 ? 1.049 -1.299 8.015 0.35 11.37 26 THR B CA 1
ATOM 2646 C C A THR B 1 25 ? 2.724 -1.261 8.303 0.65 11.68 26 THR B C 1
ATOM 2647 C C B THR B 1 25 ? 2.433 -1.083 8.710 0.35 13.20 26 THR B C 1
ATOM 2648 O O A THR B 1 25 ? 3.403 -2.257 8.540 0.65 11.51 26 THR B O 1
ATOM 2649 O O B THR B 1 25 ? 2.791 -1.878 9.582 0.35 14.13 26 THR B O 1
ATOM 2670 N N . SER B 1 26 ? 3.199 -0.043 8.305 1.00 13.47 27 SER B N 1
ATOM 2671 C CA . SER B 1 26 ? 4.499 0.259 8.862 1.00 16.18 27 SER B CA 1
ATOM 2672 C C . SER B 1 26 ? 4.570 0.626 10.319 1.00 16.35 27 SER B C 1
ATOM 2673 O O . SER B 1 26 ? 5.533 0.333 11.007 1.00 17.69 27 SER B O 1
ATOM 2681 N N . SER B 1 27 ? 3.496 1.264 10.766 1.00 15.54 28 SER B N 1
ATOM 2682 C CA . SER B 1 27 ? 3.438 1.891 12.064 1.00 15.39 28 SER B CA 1
ATOM 2683 C C . SER B 1 27 ? 2.315 1.295 12.901 1.00 15.82 28 SER B C 1
ATOM 2684 O O . SER B 1 27 ? 1.386 0.673 12.371 1.00 16.49 28 SER B O 1
ATOM 2692 N N . ASN B 1 28 ? 2.444 1.474 14.213 1.00 16.19 29 ASN B N 1
ATOM 2693 C CA . ASN B 1 28 ? 1.402 1.123 15.178 1.00 16.26 29 ASN B CA 1
ATOM 2694 C C . ASN B 1 28 ? 0.554 2.321 15.601 1.00 14.33 29 ASN B C 1
ATOM 2695 O O . ASN B 1 28 ? -0.362 2.176 16.407 1.00 14.53 29 ASN B O 1
ATOM 2706 N N . THR B 1 29 ? 0.836 3.493 15.040 1.00 12.83 30 THR B N 1
ATOM 2707 C CA . THR B 1 29 ? 0.127 4.708 15.427 1.00 12.50 30 THR B CA 1
ATOM 2708 C C . THR B 1 29 ? -0.524 5.427 14.252 1.00 12.14 30 THR B C 1
ATOM 2709 O O . THR B 1 29 ? -1.124 6.489 14.458 1.00 12.99 30 THR B O 1
ATOM 2720 N N . SER B 1 30 ? -0.424 4.868 13.044 1.00 11.30 31 SER B N 1
ATOM 2721 C CA . SER B 1 30 ? -0.934 5.574 11.874 1.00 11.75 31 SER B CA 1
ATOM 2722 C C . SER B 1 30 ? -2.269 4.957 11.441 1.00 10.72 31 SER B C 1
ATOM 2723 O O . SER B 1 30 ? -3.043 4.453 12.269 1.00 10.70 31 SER B O 1
ATOM 2731 N N . MET B 1 31 ? -2.543 5.015 10.147 1.00 9.09 32 MET B N 1
ATOM 2732 C CA . MET B 1 31 ? -3.836 4.630 9.622 1.00 8.21 32 MET B CA 1
ATOM 2733 C C . MET B 1 31 ? -3.701 4.496 8.121 1.00 7.79 32 MET B C 1
ATOM 2734 O O . MET B 1 31 ? -2.751 5.009 7.521 1.00 8.47 32 MET B O 1
ATOM 2748 N N . PHE B 1 32 ? -4.657 3.802 7.520 1.00 7.14 33 PHE B N 1
ATOM 2749 C CA . PHE B 1 32 ? -4.756 3.769 6.058 1.00 6.96 33 PHE B CA 1
ATOM 2750 C C . PHE B 1 32 ? -6.220 3.848 5.687 1.00 6.27 33 PHE B C 1
ATOM 2751 O O . PHE B 1 32 ? -7.103 3.727 6.545 1.00 6.62 33 PHE B O 1
ATOM 2768 N N . GLU B 1 33 ? -6.488 4.056 4.405 1.00 6.52 34 GLU B N 1
ATOM 2769 C CA . GLU B 1 33 ? -7.870 4.074 3.972 1.00 6.93 34 GLU B CA 1
ATOM 2770 C C . GLU B 1 33 ? -7.997 3.521 2.568 1.00 6.26 34 GLU B C 1
ATOM 2771 O O . GLU B 1 33 ? -7.070 3.580 1.748 1.00 6.49 34 GLU B O 1
ATOM 2783 N N . ILE B 1 34 ? -9.172 2.951 2.336 1.00 6.25 35 ILE B N 1
ATOM 2784 C CA . ILE B 1 34 ? -9.599 2.462 1.030 1.00 6.41 35 ILE B CA 1
ATOM 2785 C C . ILE B 1 34 ? -10.881 3.214 0.692 1.00 6.30 35 ILE B C 1
ATOM 2786 O O . ILE B 1 34 ? -11.851 3.176 1.466 1.00 7.00 35 ILE B O 1
ATOM 2802 N N . ASN B 1 35 ? -10.865 3.907 -0.450 1.00 6.07 36 ASN B N 1
ATOM 2803 C CA . ASN B 1 35 ? -11.982 4.713 -0.898 1.00 6.42 36 ASN B CA 1
ATOM 2804 C C . ASN B 1 35 ? -12.499 4.246 -2.247 1.00 6.15 36 ASN B C 1
ATOM 2805 O O . ASN B 1 35 ? -11.714 3.917 -3.143 1.00 7.18 36 ASN B O 1
ATOM 2816 N N . PHE B 1 36 ? -13.822 4.260 -2.393 1.00 5.83 37 PHE B N 1
ATOM 2817 C CA . PHE B 1 36 ? -14.508 4.004 -3.651 1.00 6.20 37 PHE B CA 1
ATOM 2818 C C . PHE B 1 36 ? -15.133 5.328 -4.081 1.00 5.99 37 PHE B C 1
ATOM 2819 O O . PHE B 1 36 ? -15.914 5.904 -3.317 1.00 6.52 37 PHE B O 1
ATOM 2836 N N . LEU B 1 37 ? -14.772 5.799 -5.277 1.00 6.17 38 LEU B N 1
ATOM 2837 C CA A LEU B 1 37 ? -15.163 7.128 -5.736 0.74 6.97 38 LEU B CA 1
ATOM 2838 C CA B LEU B 1 37 ? -15.152 7.129 -5.739 0.26 6.83 38 LEU B CA 1
ATOM 2839 C C . LEU B 1 37 ? -16.072 7.056 -6.947 1.00 6.61 38 LEU B C 1
ATOM 2840 O O . LEU B 1 37 ? -15.903 6.194 -7.825 1.00 6.42 38 LEU B O 1
ATOM 2869 N N . SER B 1 38 ? -17.016 7.993 -7.001 1.00 7.60 39 SER B N 1
ATOM 2870 C CA . SER B 1 38 ? -17.961 8.089 -8.098 1.00 7.96 39 SER B CA 1
ATOM 2871 C C . SER B 1 38 ? -17.748 9.334 -8.930 1.00 8.66 39 SER B C 1
ATOM 2872 O O . SER B 1 38 ? -17.251 10.365 -8.447 1.00 9.55 39 SER B O 1
ATOM 2880 N N . HIS B 1 39 ? -18.142 9.220 -10.193 1.00 10.24 40 HIS B N 1
ATOM 2881 C CA . HIS B 1 39 ? -18.090 10.340 -11.104 1.00 13.57 40 HIS B CA 1
ATOM 2882 C C . HIS B 1 39 ? -19.520 10.776 -11.387 1.00 14.93 40 HIS B C 1
ATOM 2883 O O . HIS B 1 39 ? -20.436 9.953 -11.427 1.00 14.13 40 HIS B O 1
ATOM 2896 N N . PRO B 1 40 ? -19.722 12.073 -11.623 1.00 18.11 41 PRO B N 1
ATOM 2897 C CA . PRO B 1 40 ? -18.672 13.097 -11.646 1.00 20.07 41 PRO B CA 1
ATOM 2898 C C . PRO B 1 40 ? -18.259 13.537 -10.242 1.00 21.72 41 PRO B C 1
ATOM 2899 O O . PRO B 1 40 ? -18.958 13.256 -9.264 1.00 21.92 41 PRO B O 1
ATOM 2910 N N . GLY B 1 41 ? -17.119 14.215 -10.150 1.00 23.03 42 GLY B N 1
ATOM 2911 C CA . GLY B 1 41 ? -16.748 14.915 -8.934 1.00 23.76 42 GLY B CA 1
ATOM 2912 C C . GLY B 1 41 ? -15.875 14.160 -7.947 1.00 23.85 42 GLY B C 1
ATOM 2913 O O . GLY B 1 41 ? -15.511 14.718 -6.910 1.00 24.78 42 GLY B O 1
ATOM 2917 N N . ASP B 1 42 ? -15.523 12.916 -8.257 1.00 22.68 43 ASP B N 1
ATOM 2918 C CA . ASP B 1 42 ? -14.722 12.102 -7.348 1.00 21.35 43 ASP B CA 1
ATOM 2919 C C . ASP B 1 42 ? -15.343 12.136 -5.944 1.00 17.96 43 ASP B C 1
ATOM 2920 O O . ASP B 1 42 ? -14.643 12.313 -4.944 1.00 18.81 43 ASP B O 1
ATOM 2929 N N . GLN B 1 43 ? -16.666 11.989 -5.863 1.00 14.24 44 GLN B N 1
ATOM 2930 C CA . GLN B 1 43 ? -17.302 11.867 -4.555 1.00 11.55 44 GLN B CA 1
ATOM 2931 C C . GLN B 1 43 ? -16.878 10.538 -3.971 1.00 9.29 44 GLN B C 1
ATOM 2932 O O . GLN B 1 43 ? -16.595 9.598 -4.700 1.00 9.48 44 GLN B O 1
ATOM 2946 N N . ILE B 1 44 ? -16.807 10.455 -2.649 1.00 8.24 45 ILE B N 1
ATOM 2947 C CA . ILE B 1 44 ? -16.406 9.198 -2.030 1.00 7.58 45 ILE B CA 1
ATOM 2948 C C . ILE B 1 44 ? -17.663 8.451 -1.578 1.00 6.78 45 ILE B C 1
ATOM 2949 O O . ILE B 1 44 ? -18.290 8.776 -0.555 1.00 7.29 45 ILE B O 1
ATOM 2965 N N . ALA B 1 45 ? -18.044 7.448 -2.364 1.00 6.44 46 ALA B N 1
ATOM 2966 C CA . ALA B 1 45 ? -19.192 6.618 -2.016 1.00 6.60 46 ALA B CA 1
ATOM 2967 C C . ALA B 1 45 ? -18.944 5.841 -0.729 1.00 6.26 46 ALA B C 1
ATOM 2968 O O . ALA B 1 45 ? -19.857 5.674 0.082 1.00 6.32 46 ALA B O 1
ATOM 2975 N N . PHE B 1 46 ? -17.736 5.321 -0.559 1.00 6.16 47 PHE B N 1
ATOM 2976 C CA . PHE B 1 46 ? -17.427 4.511 0.614 1.00 6.13 47 PHE B 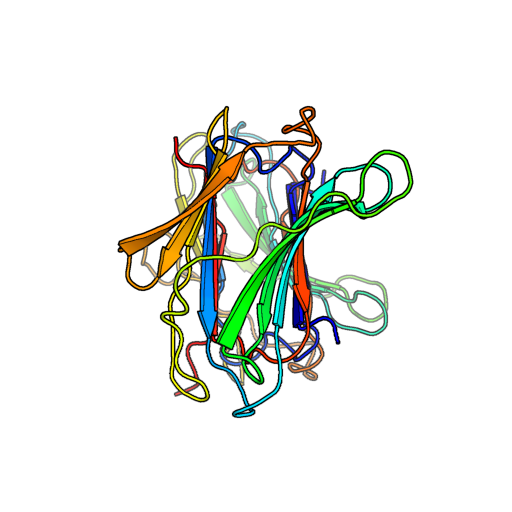CA 1
ATOM 2977 C C . PHE B 1 46 ? -15.969 4.724 0.965 1.00 5.90 47 PHE B C 1
ATOM 2978 O O . PHE B 1 46 ? -15.088 4.543 0.119 1.00 6.21 47 PHE B O 1
ATOM 2995 N N . HIS B 1 47 ? -15.754 5.118 2.219 1.00 5.59 48 HIS B N 1
ATOM 2996 C CA . HIS B 1 47 ? -14.446 5.349 2.830 1.00 5.65 48 HIS B CA 1
ATOM 2997 C C . HIS B 1 47 ? -14.330 4.376 3.982 1.00 5.66 48 HIS B C 1
ATOM 2998 O O . HIS B 1 47 ? -15.188 4.364 4.869 1.00 6.30 48 HIS B O 1
ATOM 3011 N N . PHE B 1 48 ? -13.264 3.574 3.955 1.00 5.69 49 PHE B N 1
ATOM 3012 C CA . PHE B 1 48 ? -12.975 2.531 4.942 1.00 5.52 49 PHE B CA 1
ATOM 3013 C C . PHE B 1 48 ? -11.630 2.870 5.555 1.00 5.35 49 PHE B C 1
ATOM 3014 O O . PHE B 1 48 ? -10.629 2.852 4.851 1.00 6.00 49 PHE B O 1
ATOM 3031 N N . ASN B 1 49 ? -11.592 3.172 6.855 1.00 5.56 50 ASN B N 1
ATOM 3032 C CA . ASN B 1 49 ? -10.405 3.804 7.459 1.00 5.80 50 ASN B CA 1
ATOM 3033 C C . ASN B 1 49 ? -10.031 3.179 8.802 1.00 6.04 50 ASN B C 1
ATOM 3034 O O . ASN B 1 49 ? -10.478 3.638 9.856 1.00 6.64 50 ASN B O 1
ATOM 3045 N N . PRO B 1 50 ? -9.189 2.132 8.783 1.00 6.11 51 PRO B N 1
ATOM 3046 C CA . PRO B 1 50 ? -8.640 1.600 10.037 1.00 6.57 51 PRO B CA 1
ATOM 3047 C C . PRO B 1 50 ? -7.659 2.582 10.669 1.00 6.95 51 PRO B C 1
ATOM 3048 O O . PRO B 1 50 ? -6.669 2.979 10.042 1.00 7.81 51 PRO B O 1
ATOM 3059 N N . ARG B 1 51 ? -7.943 2.941 11.923 1.00 7.29 52 ARG B N 1
ATOM 3060 C CA . ARG B 1 51 ? -7.147 3.901 12.684 1.00 8.01 52 ARG B CA 1
ATOM 3061 C C . ARG B 1 51 ? -6.435 3.141 13.808 1.00 8.55 52 ARG B C 1
ATOM 3062 O O . ARG B 1 51 ? -7.059 2.747 14.798 1.00 9.29 52 ARG B O 1
ATOM 3083 N N . PHE B 1 52 ? -5.125 2.917 13.643 1.00 9.04 53 PHE B N 1
ATOM 3084 C CA . PHE B 1 52 ? -4.378 2.031 14.555 1.00 10.07 53 PHE B CA 1
ATOM 3085 C C . PHE B 1 52 ? -4.165 2.628 15.934 1.00 10.86 53 PHE B C 1
ATOM 3086 O O . PHE B 1 52 ? -4.034 1.888 16.900 1.00 11.78 53 PHE B O 1
ATOM 3103 N N . ALA B 1 53 ? -4.147 3.951 16.041 1.00 11.26 54 ALA B N 1
ATOM 3104 C CA . ALA B 1 53 ? -3.900 4.569 17.343 1.00 12.97 54 ALA B CA 1
ATOM 3105 C C . ALA B 1 53 ? -5.038 4.253 18.311 1.00 13.75 54 ALA B C 1
ATOM 3106 O O . ALA B 1 53 ? -4.815 4.098 19.510 1.00 14.96 54 ALA B O 1
ATOM 3113 N N . SER B 1 54 ? -6.246 4.121 17.774 1.00 13.66 55 SER B N 1
ATOM 3114 C CA . SER B 1 54 ? -7.422 3.868 18.589 1.00 14.48 55 SER B CA 1
ATOM 3115 C C . SER B 1 54 ? -8.002 2.469 18.377 1.00 13.88 55 SER B C 1
ATOM 3116 O O . SER B 1 54 ? -8.943 2.071 19.056 1.00 14.81 55 SER B O 1
ATOM 3124 N N . SER B 1 55 ? -7.433 1.716 17.449 1.00 12.40 56 SER B N 1
ATOM 3125 C CA . SER B 1 55 ? -7.995 0.417 17.077 1.00 12.25 56 SER B CA 1
ATOM 3126 C C . SER B 1 55 ? -9.514 0.513 16.782 1.00 11.43 56 SER B C 1
ATOM 3127 O O . SER B 1 55 ? -10.320 -0.268 17.302 1.00 12.68 56 SER B O 1
ATOM 3135 N N . ARG B 1 56 ? -9.881 1.463 15.916 1.00 10.23 57 ARG B N 1
ATOM 3136 C CA . ARG B 1 56 ? -11.254 1.619 15.441 1.00 10.88 57 ARG B CA 1
ATOM 3137 C C . ARG B 1 56 ? -11.242 1.689 13.921 1.00 8.77 57 ARG B C 1
ATOM 3138 O O . ARG B 1 56 ? -10.326 2.273 13.342 1.00 9.13 57 ARG B O 1
ATOM 3159 N N . ILE B 1 57 ? -12.264 1.122 13.288 1.00 8.06 58 ILE B N 1
ATOM 3160 C CA . ILE B 1 57 ? -12.484 1.331 11.857 1.00 7.77 58 ILE B CA 1
ATOM 3161 C C . ILE B 1 57 ? -13.545 2.416 11.710 1.00 7.62 58 ILE B C 1
ATOM 3162 O O . ILE B 1 57 ? -14.625 2.321 12.290 1.00 9.45 58 ILE B O 1
ATOM 3178 N N . VAL B 1 58 ? -13.214 3.463 10.965 1.00 6.80 59 VAL B N 1
ATOM 3179 C CA . VAL B 1 58 ? -14.170 4.535 10.683 1.00 7.22 59 VAL B CA 1
ATOM 3180 C C . VAL B 1 58 ? -14.593 4.401 9.235 1.00 6.36 59 VAL B C 1
ATOM 3181 O O . VAL B 1 58 ? -13.741 4.337 8.349 1.00 6.98 59 VAL B O 1
ATOM 3194 N N . CYS B 1 59 ? -15.901 4.360 9.000 1.00 6.37 60 CYS B N 1
ATOM 3195 C CA . CYS B 1 59 ? -16.455 4.352 7.652 1.00 6.24 60 CYS B CA 1
ATOM 3196 C C . CYS B 1 59 ? -17.368 5.555 7.467 1.00 6.15 60 CYS B C 1
ATOM 3197 O O . CYS B 1 59 ? -18.049 5.989 8.393 1.00 6.86 60 CYS B O 1
ATOM 3205 N N . ASN B 1 60 ? -17.391 6.090 6.254 1.00 5.94 61 ASN B N 1
ATOM 3206 C CA . ASN B 1 60 ? -18.214 7.250 5.955 1.00 6.00 61 ASN B CA 1
ATOM 3207 C C . ASN B 1 60 ? -18.303 7.409 4.430 1.00 5.92 61 ASN B C 1
ATOM 3208 O O . ASN B 1 60 ? -17.736 6.609 3.662 1.00 6.29 61 ASN B O 1
ATOM 3219 N N . SER B 1 61 ? -19.006 8.454 4.012 1.00 5.81 62 SER B N 1
ATOM 3220 C CA . SER B 1 61 ? -19.122 8.845 2.608 1.00 6.09 62 SER B CA 1
ATOM 3221 C C . SER B 1 61 ? -18.910 10.353 2.527 1.00 6.16 62 SER B C 1
ATOM 3222 O O . SER B 1 61 ? -19.309 11.091 3.436 1.00 6.62 62 SER B O 1
ATOM 3230 N N . PHE B 1 62 ? -18.301 10.793 1.425 1.00 6.68 63 PHE B N 1
ATOM 3231 C CA . PHE B 1 62 ? -18.016 12.209 1.164 1.00 6.86 63 PHE B CA 1
ATOM 3232 C C . PHE B 1 62 ? -18.854 12.619 -0.040 1.00 7.30 63 PHE B C 1
ATOM 3233 O O . PHE B 1 62 ? -18.469 12.400 -1.184 1.00 8.46 63 PHE B O 1
ATOM 3250 N N . LEU B 1 63 ? -20.026 13.173 0.249 1.00 6.94 64 LEU B N 1
ATOM 3251 C CA . LEU B 1 63 ? -21.053 13.484 -0.735 1.00 7.40 64 LEU B CA 1
ATOM 3252 C C . LEU B 1 63 ? -21.447 14.948 -0.527 1.00 7.30 64 LEU B C 1
ATOM 3253 O O . LEU B 1 63 ? -21.501 15.419 0.608 1.00 7.52 64 LEU B O 1
ATOM 3269 N N . ALA B 1 64 ? -21.719 15.663 -1.615 1.00 7.78 65 ALA B N 1
ATOM 3270 C CA . ALA B 1 64 ? -22.013 17.097 -1.532 1.00 8.44 65 ALA B CA 1
ATOM 3271 C C . ALA B 1 64 ? -20.860 17.869 -0.872 1.00 8.20 65 ALA B C 1
ATOM 3272 O O . ALA B 1 64 ? -21.061 18.912 -0.240 1.00 8.63 65 ALA B O 1
ATOM 3279 N N . ASN B 1 65 ? -19.645 17.366 -1.078 1.00 8.21 66 ASN B N 1
ATOM 3280 C CA . ASN B 1 65 ? -18.412 18.011 -0.620 1.00 8.68 66 ASN B CA 1
ATOM 3281 C C . ASN B 1 65 ? -18.217 17.988 0.880 1.00 7.89 66 ASN B C 1
ATOM 3282 O O . ASN B 1 65 ? -17.427 18.774 1.403 1.00 8.86 66 ASN B O 1
ATOM 3293 N N . HIS B 1 66 ? -18.877 17.065 1.575 1.00 7.15 67 HIS B N 1
ATOM 3294 C CA . HIS B 1 66 ? -18.639 16.927 3.008 1.00 6.92 67 HIS B CA 1
ATOM 3295 C C . HIS B 1 66 ? -18.855 15.494 3.457 1.00 6.64 67 HIS B C 1
ATOM 3296 O O . HIS B 1 66 ? -19.519 14.704 2.784 1.00 6.73 67 HIS B O 1
ATOM 3309 N N . TRP B 1 67 ? -18.300 15.163 4.619 1.00 6.86 68 TRP B N 1
ATOM 3310 C CA . TRP B 1 67 ? -18.555 13.871 5.210 1.00 6.90 68 TRP B CA 1
ATOM 3311 C C . TRP B 1 67 ? -19.968 13.816 5.785 1.00 6.91 68 TRP B C 1
ATOM 3312 O O . TRP B 1 67 ? -20.562 14.850 6.112 1.00 7.41 68 TRP B O 1
ATOM 3333 N N . GLY B 1 68 ? -20.497 12.604 5.895 1.00 7.61 69 GLY B N 1
ATOM 3334 C CA . GLY B 1 68 ? -21.747 12.367 6.585 1.00 8.02 69 GLY B CA 1
ATOM 3335 C C . GLY B 1 68 ? -21.486 11.854 7.986 1.00 8.52 69 GLY B C 1
ATOM 3336 O O . GLY B 1 68 ? -20.455 12.161 8.590 1.00 8.69 69 GLY B O 1
ATOM 3340 N N . LYS B 1 69 ? -22.417 11.057 8.501 1.00 9.29 70 LYS B N 1
ATOM 3341 C CA . LYS B 1 69 ? -22.293 10.484 9.843 1.00 10.09 70 LYS B CA 1
ATOM 3342 C C . LYS B 1 69 ? -21.253 9.376 9.834 1.00 8.37 70 LYS B C 1
ATOM 3343 O O . LYS B 1 69 ? -21.287 8.503 8.978 1.00 8.95 70 LYS B O 1
ATOM 3362 N N . GLU B 1 70 ? -20.320 9.417 10.780 1.00 8.66 71 GLU B N 1
ATOM 3363 C CA . GLU B 1 70 ? -19.349 8.337 10.912 1.00 8.82 71 GLU B CA 1
ATOM 3364 C C . GLU B 1 70 ? -20.008 7.072 11.431 1.00 8.72 71 GLU B C 1
ATOM 3365 O O . GLU B 1 70 ? -20.826 7.119 12.349 1.00 10.50 71 GLU B O 1
ATOM 3377 N N . GLU B 1 71 ? -19.635 5.942 10.839 1.00 7.65 72 GLU B N 1
ATOM 3378 C CA . GLU B 1 71 ? -19.965 4.623 11.360 1.00 8.02 72 GLU B CA 1
ATOM 3379 C C . GLU B 1 71 ? -18.668 4.041 11.897 1.00 8.01 72 GLU B C 1
ATOM 3380 O O . GLU B 1 71 ? -17.728 3.801 11.135 1.00 8.99 72 GLU B O 1
ATOM 3392 N N . VAL B 1 72 ? -18.616 3.850 13.211 1.00 8.52 73 VAL B N 1
ATOM 3393 C CA . VAL B 1 72 ? -17.391 3.455 13.886 1.00 9.24 73 VAL B CA 1
ATOM 3394 C C . VAL B 1 72 ? -17.534 2.026 14.365 1.00 9.57 73 VAL B C 1
ATOM 3395 O O . VAL B 1 72 ? -18.506 1.678 15.025 1.00 11.17 73 VAL B O 1
ATOM 3408 N N . ASN B 1 73 ? -16.560 1.194 14.020 1.00 9.47 74 ASN B N 1
ATOM 3409 C CA . ASN B 1 73 ? -16.569 -0.196 14.419 1.00 9.20 74 ASN B CA 1
ATOM 3410 C C . ASN B 1 73 ? -15.423 -0.492 15.371 1.00 9.48 74 ASN B C 1
ATOM 3411 O O . ASN B 1 73 ? -14.276 -0.108 15.109 1.00 9.83 74 ASN B O 1
ATOM 3422 N N . LYS B 1 74 ? -15.743 -1.188 16.458 1.00 9.83 75 LYS B N 1
ATOM 3423 C CA . LYS B 1 74 ? -14.747 -1.581 17.447 1.00 10.88 75 LYS B CA 1
ATOM 3424 C C . LYS B 1 74 ? -14.074 -2.905 17.107 1.00 9.92 75 LYS B C 1
ATOM 3425 O O . LYS B 1 74 ? -13.114 -3.288 17.772 1.00 10.56 75 LYS B O 1
ATOM 3444 N N . THR B 1 75 ? -14.567 -3.612 16.092 1.00 9.15 76 THR B N 1
ATOM 3445 C CA . THR B 1 75 ? -13.892 -4.830 15.647 1.00 8.78 76 THR B CA 1
ATOM 3446 C C . THR B 1 75 ? -12.715 -4.412 14.785 1.00 8.38 76 THR B C 1
ATOM 3447 O O . THR B 1 75 ? -12.887 -3.806 13.725 1.00 9.40 76 THR B O 1
ATOM 3458 N N . PHE B 1 76 ? -11.514 -4.752 15.241 1.00 8.00 77 PHE B N 1
ATOM 3459 C CA . PHE B 1 76 ? -10.293 -4.210 14.666 1.00 7.97 77 PHE B CA 1
ATOM 3460 C C . PHE B 1 76 ? -9.282 -5.336 14.478 1.00 8.09 77 PHE B C 1
ATOM 3461 O O . PHE B 1 76 ? -8.396 -5.523 15.299 1.00 7.89 77 PHE B O 1
ATOM 3478 N N . PRO B 1 77 ? -9.413 -6.105 13.384 1.00 8.35 78 PRO B N 1
ATOM 3479 C CA . PRO B 1 77 ? -8.554 -7.276 13.170 1.00 8.73 78 PRO B CA 1
ATOM 3480 C C . PRO B 1 77 ? -7.267 -6.910 12.440 1.00 8.50 78 PRO B C 1
ATOM 3481 O O . PRO B 1 77 ? -6.954 -7.444 11.372 1.00 9.04 78 PRO B O 1
ATOM 3492 N N . PHE B 1 78 ? -6.526 -5.982 13.032 1.00 7.60 79 PHE B N 1
ATOM 3493 C CA . PHE B 1 78 ? -5.268 -5.506 12.472 1.00 7.18 79 PHE B CA 1
ATOM 3494 C C . PHE B 1 78 ? -4.258 -5.302 13.583 1.00 7.25 79 PHE B C 1
ATOM 3495 O O . PHE B 1 78 ? -4.606 -4.880 14.694 1.00 7.89 79 PHE B O 1
ATOM 3512 N N . GLU B 1 79 ? -2.999 -5.562 13.252 1.00 7.28 80 GLU B N 1
ATOM 3513 C CA . GLU B 1 79 ? -1.878 -5.328 14.153 1.00 7.47 80 GLU B CA 1
ATOM 3514 C C . GLU B 1 79 ? -0.732 -4.779 13.309 1.00 7.72 80 GLU B C 1
ATOM 3515 O O . GLU B 1 79 ? -0.525 -5.200 12.169 1.00 8.43 80 GLU B O 1
ATOM 3527 N N . ALA B 1 80 ? 0.007 -3.832 13.871 1.00 8.70 81 ALA B N 1
ATOM 3528 C CA . ALA B 1 80 ? 1.112 -3.209 13.162 1.00 10.03 81 ALA B CA 1
ATOM 3529 C C . ALA B 1 80 ? 2.083 -4.257 12.643 1.00 9.76 81 ALA B C 1
ATOM 3530 O O . ALA B 1 80 ? 2.454 -5.187 13.364 1.00 9.84 81 ALA B O 1
ATOM 3537 N N . LYS B 1 81 ? 2.462 -4.091 11.376 1.00 11.03 82 LYS B N 1
ATOM 3538 C CA . LYS B 1 81 ? 3.481 -4.900 10.708 1.00 13.06 82 LYS B CA 1
ATOM 3539 C C . LYS B 1 81 ? 3.075 -6.361 10.479 1.00 12.95 82 LYS B C 1
ATOM 3540 O O . LYS B 1 81 ? 3.887 -7.155 10.006 1.00 14.81 82 LYS B O 1
ATOM 3559 N N . GLU B 1 82 ? 1.822 -6.708 10.771 1.00 11.29 83 GLU B N 1
ATOM 3560 C CA . GLU B 1 82 ? 1.320 -8.056 10.518 1.00 10.97 83 GLU B CA 1
ATOM 3561 C C . GLU B 1 82 ? 0.525 -8.051 9.215 1.00 9.87 83 GLU B C 1
ATOM 3562 O O . GLU B 1 82 ? -0.388 -7.253 9.045 1.00 9.61 83 GLU B O 1
ATOM 3574 N N . PRO B 1 83 ? 0.866 -8.941 8.274 1.00 9.19 84 PRO B N 1
ATOM 3575 C CA . PRO B 1 83 ? 0.102 -8.985 7.019 1.00 8.72 84 PRO B CA 1
ATOM 3576 C C . PRO B 1 83 ? -1.374 -9.249 7.264 1.00 8.45 84 PRO B C 1
ATOM 3577 O O . PRO B 1 83 ? -1.751 -10.031 8.137 1.00 9.47 84 PRO B O 1
ATOM 3588 N N . PHE B 1 84 ? -2.196 -8.606 6.444 1.00 7.91 85 PHE B N 1
ATOM 3589 C CA . PHE B 1 84 ? -3.634 -8.762 6.496 1.00 7.54 85 PHE B CA 1
ATOM 3590 C C . PHE B 1 84 ? -4.200 -8.870 5.082 1.00 7.67 85 PHE B C 1
ATOM 3591 O O . PHE B 1 84 ? -3.529 -8.561 4.099 1.00 7.61 85 PHE B O 1
ATOM 3608 N N . GLN B 1 85 ? -5.456 -9.293 5.020 1.00 7.25 86 GLN B N 1
ATOM 3609 C CA . GLN B 1 85 ? -6.222 -9.359 3.780 1.00 7.84 86 GLN B CA 1
ATOM 3610 C C . GLN B 1 85 ? -7.583 -8.733 4.044 1.00 6.99 86 GLN B C 1
ATOM 3611 O O . GLN B 1 85 ? -8.312 -9.165 4.943 1.00 8.41 86 GLN B O 1
ATOM 3625 N N . VAL B 1 86 ? -7.918 -7.710 3.262 1.00 6.31 87 VAL B N 1
ATOM 3626 C CA . VAL B 1 86 ? -9.221 -7.049 3.335 1.00 6.33 87 VAL B CA 1
ATOM 3627 C C . VAL B 1 86 ? -9.955 -7.336 2.041 1.00 6.27 87 VAL B C 1
ATOM 3628 O O . VAL B 1 86 ? -9.432 -7.037 0.969 1.00 7.69 87 VAL B O 1
ATOM 3641 N N . GLU B 1 87 ? -11.155 -7.903 2.134 1.00 5.51 88 GLU B N 1
ATOM 3642 C CA . GLU B 1 87 ? -12.003 -8.105 0.968 1.00 5.79 88 GLU B CA 1
ATOM 3643 C C . GLU B 1 87 ? -13.251 -7.253 1.134 1.00 6.13 88 GLU B C 1
ATOM 3644 O O . GLU B 1 87 ? -13.907 -7.287 2.181 1.00 7.08 88 GLU B O 1
ATOM 3656 N N . ILE B 1 88 ? -13.553 -6.473 0.097 1.00 6.13 89 ILE B N 1
ATOM 3657 C CA . ILE B 1 88 ? -14.725 -5.607 0.069 1.00 6.57 89 ILE B CA 1
ATOM 3658 C C . ILE B 1 88 ? -15.554 -5.995 -1.142 1.00 6.58 89 ILE B C 1
ATOM 3659 O O . ILE B 1 88 ? -15.059 -5.909 -2.265 1.00 8.52 89 ILE B O 1
ATOM 3675 N N . TYR B 1 89 ? -16.806 -6.390 -0.918 1.00 5.91 90 TYR B N 1
ATOM 3676 C CA . TYR B 1 89 ? -17.706 -6.781 -1.989 1.00 6.01 90 TYR B CA 1
ATOM 3677 C C . TYR B 1 89 ? -18.992 -5.976 -1.865 1.00 5.99 90 TYR B C 1
ATOM 3678 O O . TYR B 1 89 ? -19.510 -5.807 -0.770 1.00 7.20 90 TYR B O 1
ATOM 3696 N N . SER B 1 90 ? -19.538 -5.540 -2.993 1.00 6.12 91 SER B N 1
ATOM 3697 C CA . SER B 1 90 ? -20.760 -4.754 -3.010 1.00 6.61 91 SER B CA 1
ATOM 3698 C C . SER B 1 90 ? -21.931 -5.509 -3.613 1.00 6.11 91 SER B C 1
ATOM 3699 O O . SER B 1 90 ? -21.790 -6.125 -4.676 1.00 6.41 91 SER B O 1
ATOM 3707 N N . ASP B 1 91 ? -23.086 -5.439 -2.957 1.00 6.71 92 ASP B N 1
ATOM 3708 C CA . ASP B 1 91 ? -24.336 -5.869 -3.571 1.00 6.88 92 ASP B CA 1
ATOM 3709 C C . ASP B 1 91 ? -25.245 -4.657 -3.759 1.00 6.66 92 ASP B C 1
ATOM 3710 O O . ASP B 1 91 ? -24.774 -3.512 -3.729 1.00 7.05 92 ASP B O 1
ATOM 3719 N N . GLN B 1 92 ? -26.531 -4.898 -4.019 1.00 7.42 93 GLN B N 1
ATOM 3720 C CA . GLN B 1 92 ? -27.471 -3.816 -4.272 1.00 8.27 93 GLN B CA 1
ATOM 3721 C C . GLN B 1 92 ? -27.625 -2.887 -3.073 1.00 7.86 93 GLN B C 1
ATOM 3722 O O . GLN B 1 92 ? -28.071 -1.755 -3.241 1.00 8.71 93 GLN B O 1
ATOM 3736 N N . ASP B 1 93 ? -27.287 -3.382 -1.877 1.00 7.52 94 ASP B N 1
ATOM 3737 C CA . ASP B 1 93 ? -27.658 -2.737 -0.622 1.00 8.59 94 ASP B CA 1
ATOM 3738 C C . ASP B 1 93 ? -26.475 -2.256 0.230 1.00 7.27 94 ASP B C 1
ATOM 3739 O O . ASP B 1 93 ? -26.601 -1.242 0.917 1.00 7.68 94 ASP B O 1
ATOM 3748 N N . TYR B 1 94 ? -25.370 -3.002 0.210 1.00 6.99 95 TYR B N 1
ATOM 3749 C CA . TYR B 1 94 ? -24.237 -2.756 1.107 1.00 6.77 95 TYR B CA 1
ATOM 3750 C C . TYR B 1 94 ? -22.905 -2.977 0.429 1.00 6.17 95 TYR B C 1
ATOM 3751 O O . TYR B 1 94 ? -22.793 -3.742 -0.522 1.00 6.75 95 TYR B O 1
ATOM 3769 N N . PHE B 1 95 ? -21.879 -2.364 1.030 1.00 6.10 96 PHE B N 1
ATOM 3770 C CA . PHE B 1 95 ? -20.520 -2.895 0.969 1.00 6.37 96 PHE B CA 1
ATOM 3771 C C . PHE B 1 95 ? -20.339 -3.856 2.149 1.00 6.48 96 PHE B C 1
ATOM 3772 O O . PHE B 1 95 ? -20.679 -3.519 3.286 1.00 7.89 96 PHE B O 1
ATOM 3789 N N . HIS B 1 96 ? -19.780 -5.032 1.870 1.00 6.49 97 HIS B N 1
ATOM 3790 C CA . HIS B 1 96 ? -19.506 -6.067 2.875 1.00 7.09 97 HIS B CA 1
ATOM 3791 C C . HIS B 1 96 ? -18.007 -6.227 3.026 1.00 7.25 97 HIS B C 1
ATOM 3792 O O . HIS B 1 96 ? -17.313 -6.405 2.026 1.00 8.65 97 HIS B O 1
ATOM 3805 N N . ILE B 1 97 ? -17.518 -6.184 4.262 1.00 6.15 98 ILE B N 1
ATOM 3806 C CA A ILE B 1 97 ? -16.100 -6.215 4.546 0.56 5.97 98 ILE B CA 1
ATOM 3807 C CA B ILE B 1 97 ? -16.088 -6.222 4.553 0.44 6.27 98 ILE B CA 1
ATOM 3808 C C . ILE B 1 97 ? -15.757 -7.507 5.287 1.00 5.74 98 ILE B C 1
ATOM 3809 O O . ILE B 1 97 ? -16.319 -7.782 6.351 1.00 6.53 98 ILE B O 1
ATOM 3838 N N . PHE B 1 98 ? -14.837 -8.276 4.712 1.00 6.00 99 PHE B N 1
ATOM 3839 C CA . PHE B 1 98 ? -14.258 -9.467 5.318 1.00 6.57 99 PHE B CA 1
ATOM 3840 C C . PHE B 1 98 ? -12.765 -9.214 5.528 1.00 6.89 99 PHE B C 1
ATOM 3841 O O . PHE B 1 98 ? -12.072 -8.789 4.607 1.00 7.98 99 PHE B O 1
ATOM 3858 N N . ILE B 1 99 ? -12.258 -9.494 6.723 1.00 6.97 100 ILE B N 1
ATOM 3859 C CA . ILE B 1 99 ? -10.832 -9.329 7.016 1.00 7.30 100 ILE B CA 1
ATOM 3860 C C . ILE B 1 99 ? -10.317 -10.656 7.536 1.00 7.49 100 ILE B C 1
ATOM 3861 O O . ILE B 1 99 ? -10.922 -11.244 8.441 1.00 8.28 100 ILE B O 1
ATOM 3877 N N . ASP B 1 100 ? -9.246 -11.138 6.922 1.00 8.17 101 ASP B N 1
ATOM 3878 C CA . ASP B 1 100 ? -8.680 -12.436 7.241 1.00 9.78 101 ASP B CA 1
ATOM 3879 C C . ASP B 1 100 ? -9.797 -13.514 7.219 1.00 9.81 101 ASP B C 1
ATOM 3880 O O . ASP B 1 100 ? -9.853 -14.411 8.054 1.00 11.42 101 ASP B O 1
ATOM 3889 N N . GLU B 1 101 ? -10.673 -13.374 6.218 1.00 8.90 102 GLU B N 1
ATOM 3890 C CA . GLU B 1 101 ? -11.744 -14.318 5.891 1.00 10.52 102 GLU B CA 1
ATOM 3891 C C . GLU B 1 101 ? -12.951 -14.309 6.833 1.00 10.39 102 GLU B C 1
ATOM 3892 O O . GLU B 1 101 ? -13.848 -15.138 6.672 1.00 12.13 102 GLU B O 1
ATOM 3904 N N . ASN B 1 102 ? -12.996 -13.370 7.778 1.00 9.68 103 ASN B N 1
ATOM 3905 C CA . ASN B 1 102 ? -14.124 -13.239 8.696 1.00 10.22 103 ASN B CA 1
ATOM 3906 C C . ASN B 1 102 ? -14.922 -11.989 8.370 1.00 9.86 103 ASN B C 1
ATOM 3907 O O . ASN B 1 102 ? -14.345 -10.933 8.115 1.00 9.62 103 ASN B O 1
ATOM 3918 N N . LYS B 1 103 ? -16.247 -12.081 8.398 1.00 10.28 104 LYS B N 1
ATOM 3919 C CA . LYS B 1 103 ? -17.050 -10.884 8.174 1.00 10.59 104 LYS B CA 1
ATOM 3920 C C . LYS B 1 103 ? -16.929 -9.932 9.342 1.00 9.80 104 LYS B C 1
ATOM 3921 O O . LYS B 1 103 ? -17.075 -10.327 10.494 1.00 10.78 104 LYS B O 1
ATOM 3940 N N . ILE B 1 104 ? -16.691 -8.666 9.019 1.00 9.42 105 ILE B N 1
ATOM 3941 C CA . ILE B 1 104 ? -16.454 -7.626 10.000 1.00 9.41 105 ILE B CA 1
ATOM 3942 C C . ILE B 1 104 ? -17.605 -6.622 10.084 1.00 9.19 105 ILE B C 1
ATOM 3943 O O . ILE B 1 104 ? -18.084 -6.310 11.174 1.00 10.47 105 ILE B O 1
ATOM 3959 N N . LEU B 1 105 ? -18.048 -6.105 8.945 1.00 8.09 106 LEU B N 1
ATOM 3960 C CA . LEU B 1 105 ? -19.088 -5.090 8.949 1.00 7.53 106 LEU B CA 1
ATOM 3961 C C . LEU B 1 105 ? -19.723 -5.011 7.582 1.00 7.17 106 LEU B C 1
ATOM 3962 O O . LEU B 1 105 ? -19.180 -5.512 6.586 1.00 7.33 106 LEU B O 1
ATOM 3978 N N . GLN B 1 106 ? -20.884 -4.379 7.551 1.00 7.27 107 GLN B N 1
ATOM 3979 C CA . GLN B 1 106 ? -21.493 -3.958 6.304 1.00 7.80 107 GLN B CA 1
ATOM 3980 C C . GLN B 1 106 ? -21.833 -2.477 6.415 1.00 7.30 107 GLN B C 1
ATOM 3981 O O . GLN B 1 106 ? -22.128 -1.973 7.506 1.00 8.82 107 GLN B O 1
ATOM 3995 N N . TYR B 1 107 ? -21.763 -1.796 5.273 1.00 6.78 108 TYR B N 1
ATOM 3996 C CA . TYR B 1 107 ? -22.002 -0.364 5.179 1.00 6.83 108 TYR B CA 1
ATOM 3997 C C . TYR B 1 107 ? -23.067 -0.133 4.121 1.00 6.53 108 TYR B C 1
ATOM 3998 O O . TYR B 1 107 ? -22.873 -0.465 2.950 1.00 6.72 108 TYR B O 1
ATOM 4016 N N . LYS B 1 108 ? -24.199 0.421 4.537 1.00 7.37 109 LYS B N 1
ATOM 4017 C CA . LYS B 1 108 ? -25.327 0.614 3.638 1.00 7.38 109 LYS B CA 1
ATOM 4018 C C . LYS B 1 108 ? -25.017 1.718 2.636 1.00 6.98 109 LYS B C 1
ATOM 4019 O O . LYS B 1 108 ? -24.523 2.789 2.996 1.00 7.23 109 LYS B O 1
ATOM 4038 N N . HIS B 1 109 ? -25.330 1.487 1.365 1.00 6.80 110 HIS B N 1
ATOM 4039 C CA . HIS B 1 109 ? -25.072 2.506 0.359 1.00 6.96 110 HIS B CA 1
ATOM 4040 C C . HIS B 1 109 ? -25.791 3.804 0.676 1.00 6.96 110 HIS B C 1
ATOM 4041 O O . HIS B 1 109 ? -26.992 3.808 0.969 1.00 8.13 110 HIS B O 1
ATOM 4054 N N . ARG B 1 110 ? -25.043 4.898 0.565 1.00 6.82 111 ARG B N 1
ATOM 4055 C CA . ARG B 1 110 ? -25.592 6.252 0.631 1.00 7.41 111 ARG B CA 1
ATOM 4056 C C . ARG B 1 110 ? -25.649 6.853 -0.785 1.00 8.44 111 ARG B C 1
ATOM 4057 O O . ARG B 1 110 ? -26.660 7.423 -1.187 1.00 10.47 111 ARG B O 1
ATOM 4078 N N . GLN B 1 111 ? -24.548 6.705 -1.529 1.00 8.16 112 GLN B N 1
ATOM 4079 C CA . GLN B 1 111 ? -24.513 6.971 -2.965 1.00 8.51 112 GLN B CA 1
ATOM 4080 C C . GLN B 1 111 ? -25.239 5.820 -3.652 1.00 8.51 112 GLN B C 1
ATOM 4081 O O . GLN B 1 111 ? -24.734 4.695 -3.683 1.00 9.84 112 GLN B O 1
ATOM 4095 N N . LYS B 1 112 ? -26.440 6.085 -4.159 1.00 8.85 113 LYS B N 1
ATOM 4096 C CA . LYS B 1 112 ? -27.262 5.048 -4.776 1.00 10.05 113 LYS B CA 1
ATOM 4097 C C . LYS B 1 112 ? -26.891 4.795 -6.233 1.00 8.29 113 LYS B C 1
ATOM 4098 O O . LYS B 1 112 ? -27.306 3.780 -6.803 1.00 8.34 113 LYS B O 1
ATOM 4117 N N . GLN B 1 113 ? -26.132 5.708 -6.839 1.00 7.81 114 GLN B N 1
ATOM 4118 C CA . GLN B 1 113 ? -25.708 5.551 -8.234 1.00 7.70 114 GLN B CA 1
ATOM 4119 C C . GLN B 1 113 ? -24.492 4.623 -8.287 1.00 7.04 114 GLN B C 1
ATOM 4120 O O . GLN B 1 113 ? -23.365 5.052 -8.558 1.00 7.18 114 GLN B O 1
ATOM 4134 N N . LEU B 1 114 ? -24.721 3.348 -7.989 1.00 6.51 115 LEU B N 1
ATOM 4135 C CA . LEU B 1 114 ? -23.623 2.402 -7.818 1.00 6.47 115 LEU B CA 1
ATOM 4136 C C . LEU B 1 114 ? -22.762 2.291 -9.064 1.00 6.17 115 LEU B C 1
ATOM 4137 O O . LEU B 1 114 ? -21.538 2.188 -8.970 1.00 6.42 115 LEU B O 1
ATOM 4153 N N . SER B 1 115 ? -23.390 2.301 -10.228 1.00 6.66 116 SER B N 1
ATOM 4154 C CA A SER B 1 115 ? -22.657 2.111 -11.473 0.69 6.79 116 SER B CA 1
ATOM 4155 C CA B SER B 1 115 ? -22.659 2.103 -11.470 0.31 7.02 116 SER B CA 1
ATOM 4156 C C . SER B 1 115 ? -21.699 3.250 -11.781 1.00 6.68 116 SER B C 1
ATOM 4157 O O . SER B 1 115 ? -20.812 3.092 -12.632 1.00 7.63 116 SER B O 1
ATOM 4171 N N . SER B 1 116 ? -21.875 4.395 -11.112 1.00 6.72 117 SER B N 1
ATOM 4172 C CA . SER B 1 116 ? -20.961 5.526 -11.300 1.00 6.83 117 SER B CA 1
ATOM 4173 C C . SER B 1 116 ? -19.707 5.418 -10.426 1.00 6.01 117 SER B C 1
ATOM 4174 O O . SER B 1 116 ? -18.828 6.274 -10.510 1.00 6.45 117 SER B O 1
ATOM 4182 N N . ILE B 1 117 ? -19.623 4.372 -9.601 1.00 5.83 118 ILE B N 1
ATOM 4183 C CA . ILE B 1 117 ? -18.436 4.142 -8.781 1.00 5.61 118 ILE B CA 1
ATOM 4184 C C . ILE B 1 117 ? -17.415 3.442 -9.665 1.00 6.04 118 ILE B C 1
ATOM 4185 O O . ILE B 1 117 ? -17.507 2.242 -9.941 1.00 7.69 118 ILE B O 1
ATOM 4201 N N . THR B 1 118 ? -16.444 4.221 -10.121 1.00 5.89 119 THR B N 1
ATOM 4202 C CA . THR B 1 118 ? -15.476 3.758 -11.103 1.00 6.60 119 THR B CA 1
ATOM 4203 C C . THR B 1 118 ? -14.045 3.759 -10.594 1.00 6.28 119 THR B C 1
ATOM 4204 O O . THR B 1 118 ? -13.170 3.275 -11.302 1.00 7.09 119 THR B O 1
ATOM 4215 N N . LYS B 1 119 ? -13.789 4.273 -9.394 1.00 6.18 120 LYS B N 1
ATOM 4216 C CA . LYS B 1 119 ? -12.419 4.441 -8.941 1.00 6.76 120 LYS B CA 1
ATOM 4217 C C . LYS B 1 119 ? -12.244 3.882 -7.539 1.00 7.14 120 LYS B C 1
ATOM 4218 O O . LYS B 1 119 ? -13.112 4.044 -6.663 1.00 7.57 120 LYS B O 1
ATOM 4237 N N . LEU B 1 120 ? -11.103 3.228 -7.346 1.00 7.58 121 LEU B N 1
ATOM 4238 C CA . LEU B 1 120 ? -10.653 2.694 -6.070 1.00 8.78 121 LEU B CA 1
ATOM 4239 C C . LEU B 1 120 ? -9.357 3.425 -5.728 1.00 8.86 121 LEU B C 1
ATOM 4240 O O . LEU B 1 120 ? -8.482 3.583 -6.580 1.00 10.19 121 LEU B O 1
ATOM 4256 N N . GLN B 1 121 ? -9.228 3.870 -4.488 1.00 8.32 122 GLN B N 1
ATOM 4257 C CA . GLN B 1 121 ? -8.026 4.556 -4.046 1.00 8.92 122 GLN B CA 1
ATOM 4258 C C . GLN B 1 121 ? -7.614 3.980 -2.702 1.00 8.06 122 GLN B C 1
ATOM 4259 O O . GLN B 1 121 ? -8.472 3.699 -1.864 1.00 9.26 122 GLN B O 1
ATOM 4273 N N . ILE B 1 122 ? -6.310 3.810 -2.502 1.00 6.95 123 ILE B N 1
ATOM 4274 C CA . ILE B 1 122 ? -5.769 3.320 -1.245 1.00 6.85 123 ILE B CA 1
ATOM 4275 C C . ILE B 1 122 ? -4.696 4.316 -0.823 1.00 6.93 123 ILE B C 1
ATOM 4276 O O . ILE B 1 122 ? -3.781 4.600 -1.604 1.00 7.34 123 ILE B O 1
ATOM 4292 N N . LEU B 1 123 ? -4.831 4.851 0.391 1.00 7.13 124 LEU B N 1
ATOM 4293 C CA A LEU B 1 123 ? -3.968 5.927 0.884 0.64 7.94 124 LEU B CA 1
ATOM 4294 C CA B LEU B 1 123 ? -3.963 5.923 0.875 0.36 7.62 124 LEU B CA 1
ATOM 4295 C C . LEU B 1 123 ? -3.341 5.604 2.228 1.00 7.34 124 LEU B C 1
ATOM 4296 O O . LEU B 1 123 ? -3.895 4.853 3.042 1.00 7.26 124 LEU B O 1
ATOM 4325 N N . ASN B 1 124 ? -2.196 6.238 2.459 1.00 7.91 125 ASN B N 1
ATOM 4326 C CA . ASN B 1 124 ? -1.533 6.310 3.757 1.00 8.23 125 ASN B CA 1
ATOM 4327 C C . ASN B 1 124 ? -0.811 5.027 4.145 1.00 8.05 125 ASN B C 1
ATOM 4328 O O . ASN B 1 124 ? -0.121 4.468 3.294 1.00 8.88 125 ASN B O 1
ATOM 4339 N N . ASP B 1 125 ? -0.855 4.620 5.415 1.00 8.34 126 ASP B N 1
ATOM 4340 C CA . ASP B 1 125 ? 0.121 3.648 5.908 1.00 8.64 126 ASP B CA 1
ATOM 4341 C C . ASP B 1 125 ? -0.276 2.205 5.623 1.00 8.20 126 ASP B C 1
ATOM 4342 O O . ASP B 1 125 ? -0.745 1.474 6.503 1.00 8.70 126 ASP B O 1
ATOM 4351 N N . ILE B 1 126 ? -0.062 1.809 4.375 1.00 8.30 127 ILE B N 1
ATOM 4352 C CA . ILE B 1 126 ? -0.218 0.433 3.963 1.00 8.42 127 ILE B CA 1
ATOM 4353 C C . ILE B 1 126 ? 0.824 0.149 2.891 1.00 8.56 127 ILE B C 1
ATOM 4354 O O . ILE B 1 126 ? 0.930 0.869 1.896 1.00 9.09 127 ILE B O 1
ATOM 4370 N N . GLU B 1 127 ? 1.631 -0.872 3.170 1.00 8.42 128 GLU B N 1
ATOM 4371 C CA A GLU B 1 127 ? 2.595 -1.404 2.229 0.52 8.88 128 GLU B CA 1
ATOM 4372 C CA B GLU B 1 127 ? 2.595 -1.417 2.228 0.48 8.97 128 GLU B CA 1
ATOM 4373 C C . GLU B 1 127 ? 1.880 -2.542 1.503 1.00 8.43 128 GLU B C 1
ATOM 4374 O O . GLU B 1 127 ? 1.661 -3.624 2.061 1.00 8.54 128 GLU B O 1
ATOM 4396 N N . ILE B 1 128 ? 1.464 -2.263 0.274 1.00 8.44 129 ILE B N 1
ATOM 4397 C CA . ILE B 1 128 ? 0.621 -3.175 -0.469 1.00 8.55 129 ILE B CA 1
ATOM 4398 C C . ILE B 1 128 ? 1.447 -4.313 -1.051 1.00 8.38 129 ILE B C 1
ATOM 4399 O O . ILE B 1 128 ? 2.491 -4.082 -1.664 1.00 9.65 129 ILE B O 1
ATOM 4415 N N . SER B 1 129 ? 0.956 -5.540 -0.884 1.00 8.18 130 SER B N 1
ATOM 4416 C CA . SER B 1 129 ? 1.513 -6.684 -1.597 1.00 8.67 130 SER B CA 1
ATOM 4417 C C . SER B 1 129 ? 0.649 -7.123 -2.776 1.00 8.14 130 SER B C 1
ATOM 4418 O O . SER B 1 129 ? 1.186 -7.657 -3.742 1.00 8.80 130 SER B O 1
ATOM 4426 N N . SER B 1 130 ? -0.662 -6.915 -2.731 1.00 7.69 131 SER B N 1
ATOM 4427 C CA A SER B 1 130 ? -1.520 -7.253 -3.850 0.58 7.70 131 SER B CA 1
ATOM 4428 C CA B SER B 1 130 ? -1.506 -7.231 -3.879 0.42 8.06 131 SER B CA 1
ATOM 4429 C C . SER B 1 130 ? -2.825 -6.491 -3.796 1.00 7.19 131 SER B C 1
ATOM 4430 O O . SER B 1 130 ? -3.359 -6.234 -2.711 1.00 7.39 131 SER B O 1
ATOM 4443 N N . VAL B 1 131 ? -3.339 -6.162 -4.972 1.00 6.95 132 VAL B N 1
ATOM 4444 C CA . VAL B 1 131 ? -4.695 -5.672 -5.137 1.00 6.85 132 VAL B CA 1
ATOM 4445 C C . VAL B 1 131 ? -5.348 -6.492 -6.241 1.00 6.89 132 VAL B C 1
ATOM 4446 O O . VAL B 1 131 ? -4.802 -6.595 -7.343 1.00 7.63 132 VAL B O 1
ATOM 4459 N N . GLU B 1 132 ? -6.500 -7.071 -5.941 1.00 6.64 133 GLU B N 1
ATOM 4460 C CA . GLU B 1 132 ? -7.291 -7.830 -6.910 1.00 7.36 133 GLU B CA 1
ATOM 4461 C C . GLU B 1 132 ? -8.665 -7.203 -7.011 1.00 7.20 133 GLU B C 1
ATOM 4462 O O . GLU B 1 132 ? -9.283 -6.896 -5.991 1.00 8.44 133 GLU B O 1
ATOM 4474 N N . ILE B 1 133 ? -9.131 -6.991 -8.237 1.00 6.27 134 ILE B N 1
ATOM 4475 C CA . ILE B 1 133 ? -10.444 -6.410 -8.505 1.00 6.59 134 ILE B CA 1
ATOM 4476 C C . ILE B 1 133 ? -11.143 -7.392 -9.444 1.00 6.46 134 ILE B C 1
ATOM 4477 O O . ILE B 1 133 ? -10.686 -7.577 -10.572 1.00 6.60 134 ILE B O 1
ATOM 4493 N N . THR B 1 134 ? -12.213 -8.031 -8.967 1.00 6.47 135 THR B N 1
ATOM 4494 C CA . THR B 1 134 ? -12.800 -9.168 -9.655 1.00 6.98 135 THR B CA 1
ATOM 4495 C C . THR B 1 134 ? -14.318 -9.082 -9.683 1.00 6.89 135 THR B C 1
ATOM 4496 O O . THR B 1 134 ? -14.967 -8.808 -8.672 1.00 7.55 135 THR B O 1
ATOM 4507 N N . LYS B 1 135 ? -14.880 -9.343 -10.856 1.00 6.50 136 LYS B N 1
ATOM 4508 C CA . LYS B 1 135 ? -16.318 -9.372 -11.038 1.00 7.00 136 LYS B CA 1
ATOM 4509 C C . LYS B 1 135 ? -16.852 -10.681 -10.458 1.00 7.55 136 LYS B C 1
ATOM 4510 O O . LYS B 1 135 ? -16.474 -11.768 -10.904 1.00 9.64 136 LYS B O 1
ATOM 4529 N N . ARG B 1 136 ? -17.702 -10.581 -9.441 1.00 8.09 137 ARG B N 1
ATOM 4530 C CA . ARG B 1 136 ? -18.170 -11.767 -8.733 1.00 8.93 137 ARG B CA 1
ATOM 4531 C C . ARG B 1 136 ? -19.665 -11.967 -8.853 1.00 9.92 137 ARG B C 1
ATOM 4532 O O . ARG B 1 136 ? -20.188 -12.970 -8.384 1.00 10.93 137 ARG B O 1
ATOM 4553 N N . GLY B 1 137 ? -20.356 -11.075 -9.548 1.00 11.26 138 GLY B N 1
ATOM 4554 C CA . GLY B 1 137 ? -21.780 -11.244 -9.714 1.00 12.09 138 GLY B CA 1
ATOM 4555 C C . GLY B 1 137 ? -22.555 -10.802 -8.500 1.00 11.75 138 GLY B C 1
ATOM 4556 O O . GLY B 1 137 ? -21.994 -10.257 -7.541 1.00 11.57 138 GLY B O 1
ATOM 4560 N N . LEU B 1 138 ? -23.859 -11.049 -8.568 1.00 12.91 139 LEU B N 1
ATOM 4561 C CA . LEU B 1 138 ? -24.787 -10.735 -7.491 1.00 14.45 139 LEU B CA 1
ATOM 4562 C C . LEU B 1 138 ? -25.302 -12.047 -6.912 1.00 14.66 139 LEU B C 1
ATOM 4563 O O . LEU B 1 138 ? -24.746 -13.111 -7.198 1.00 13.69 139 LEU B O 1
ATOM 4579 N N . TYR B 1 139 ? -26.338 -11.989 -6.081 1.00 17.04 140 TYR B N 1
ATOM 4580 C CA . TYR B 1 139 ? -26.822 -13.206 -5.426 1.00 19.38 140 TYR B CA 1
ATOM 4581 C C . TYR B 1 139 ? -27.683 -14.060 -6.352 1.00 18.20 140 TYR B C 1
ATOM 4582 O O . TYR B 1 139 ? -27.582 -15.290 -6.285 1.00 17.49 140 TYR B O 1
#

CATH classification: 2.60.120.200